Protein AF-A0A532TBL0-F1 (afdb_monomer_lite)

Sequence (190 aa):
MNRIFVFGAGASLHAGAPLGNNFLNKYVEILKSKRKKDILYTEDILSRILEIQPNPRYYVGDSLLEIQNSNLPNIEDIFTLFDIAYEKEESLLYESEGDRTIIRREDFIFLIRETICKSIEKSLNDDGTTEPYLSFVKKLNKNDTIISFNYDTLIDNAVKAIFQDLNYGFDFIPMKDFIESTGYSWKDVV

Foldseek 3Di:
DAAEAEAEPCNCVVLQADDQQCLVLLLLVLLVVDDPVVNVVSLLLSQLLQVLDDPRPGHPPDDSVVVNVDRDDGNVSSVVLVVVCVVVVHFSFDPDPDDRRGDDPVSVVCSNCSSRCVRNVVQQDPLRAHPVLLVVLVPDDPNYHYHYPDPPVRNVSSVCVPVVDDDPVDDDDPVVNVCVVPVDDPVNVD

Secondary structure (DSSP, 8-state):
---EEEE-TTGGGGGTPPPGGGHHHHHHHHHHHS-HHHHHHHHHHHHHHHHTSSS-S--TT--HHHHHTS-PPPHHHHHHHHHHHHHTT--SS---SSS--PPPHHHHHHHHHHHHHHHHGGG--TTSS-HHHHHHHTT--TT-EEEESS--HHHHHHHHHHHS----SSPPPPHHHHHHHH---GGGT-

pLDDT: mean 81.33, std 12.47, range [39.44, 96.19]

Structure (mmCIF, N/CA/C/O backbone):
data_AF-A0A532TBL0-F1
#
_entry.id   AF-A0A532TBL0-F1
#
loop_
_atom_site.group_PDB
_atom_site.id
_atom_site.type_symbol
_atom_site.label_atom_id
_atom_site.label_alt_id
_atom_site.label_comp_id
_atom_site.label_asym_id
_atom_site.label_entity_id
_atom_site.label_seq_id
_atom_site.pdbx_PDB_ins_code
_atom_site.Cartn_x
_atom_site.Cartn_y
_atom_site.Cartn_z
_atom_site.occupancy
_atom_site.B_iso_or_equiv
_atom_site.auth_seq_id
_atom_site.auth_comp_id
_atom_site.auth_asym_id
_atom_site.auth_atom_id
_atom_site.pdbx_PDB_model_num
ATOM 1 N N . MET A 1 1 ? -22.302 -8.858 24.281 1.00 67.62 1 MET A N 1
ATOM 2 C CA . MET A 1 1 ? -22.236 -9.742 23.101 1.00 67.62 1 MET A CA 1
ATOM 3 C C . MET A 1 1 ? -20.894 -9.493 22.443 1.00 67.62 1 MET A C 1
ATOM 5 O O . MET A 1 1 ? -20.581 -8.329 22.229 1.00 67.62 1 MET A O 1
ATOM 9 N N . ASN A 1 2 ? -20.097 -10.537 22.224 1.00 85.88 2 ASN A N 1
ATOM 10 C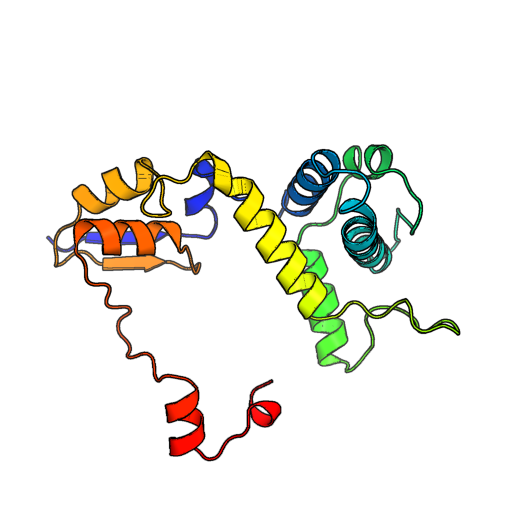 CA . ASN A 1 2 ? -18.776 -10.411 21.607 1.00 85.88 2 ASN A CA 1
ATOM 11 C C . ASN A 1 2 ? -18.974 -10.369 20.093 1.00 85.88 2 ASN A C 1
ATOM 13 O O . ASN A 1 2 ? -19.581 -11.288 19.539 1.00 85.88 2 ASN A O 1
ATOM 17 N N . ARG A 1 3 ? -18.550 -9.284 19.444 1.00 96.19 3 ARG A N 1
ATOM 18 C CA . ARG A 1 3 ? -18.648 -9.138 17.989 1.00 96.19 3 ARG A CA 1
ATOM 19 C C . ARG A 1 3 ? -17.313 -9.507 17.362 1.00 96.19 3 ARG A C 1
ATOM 21 O O . ARG A 1 3 ? -16.262 -9.238 17.937 1.00 96.19 3 ARG A O 1
ATOM 28 N N . ILE A 1 4 ? -17.373 -10.094 16.174 1.00 94.50 4 ILE A N 1
ATOM 29 C CA . ILE A 1 4 ? -16.195 -10.387 15.362 1.00 94.50 4 ILE A CA 1
ATOM 30 C C . ILE A 1 4 ? -16.288 -9.519 14.113 1.00 94.50 4 ILE A C 1
ATOM 32 O O . ILE A 1 4 ? -17.288 -9.567 13.395 1.00 94.50 4 ILE A O 1
ATOM 36 N N . PHE A 1 5 ? -15.256 -8.717 13.879 1.00 94.12 5 PHE A N 1
ATOM 37 C CA . PHE A 1 5 ? -15.105 -7.885 12.694 1.00 94.12 5 PHE A CA 1
ATOM 38 C C . PHE A 1 5 ? -13.999 -8.464 11.826 1.00 94.12 5 PHE A C 1
ATOM 40 O O . PHE A 1 5 ? -12.922 -8.782 12.325 1.00 94.12 5 PHE A O 1
ATOM 47 N N . VAL A 1 6 ? -14.270 -8.600 10.533 1.00 92.75 6 VAL A N 1
ATOM 48 C CA . VAL A 1 6 ? -13.346 -9.209 9.579 1.00 92.75 6 VAL A CA 1
ATOM 49 C C . VAL A 1 6 ? -13.016 -8.192 8.496 1.00 92.75 6 VAL A C 1
ATOM 51 O O . VAL A 1 6 ? -13.918 -7.714 7.809 1.00 92.75 6 VAL A O 1
ATOM 54 N N . PHE A 1 7 ? -11.733 -7.868 8.348 1.00 90.38 7 PHE A N 1
ATOM 55 C CA . PHE A 1 7 ? -11.222 -6.919 7.363 1.00 90.38 7 PHE A CA 1
ATOM 56 C C . PHE A 1 7 ? -10.387 -7.644 6.310 1.00 90.38 7 PHE A C 1
ATOM 58 O O . PHE A 1 7 ? -9.454 -8.380 6.629 1.00 90.38 7 PHE A O 1
ATOM 65 N N . GLY A 1 8 ? -10.741 -7.432 5.044 1.00 87.69 8 GLY A N 1
ATOM 66 C CA . GLY A 1 8 ? -9.962 -7.886 3.894 1.00 87.69 8 GLY A CA 1
ATOM 67 C C . GLY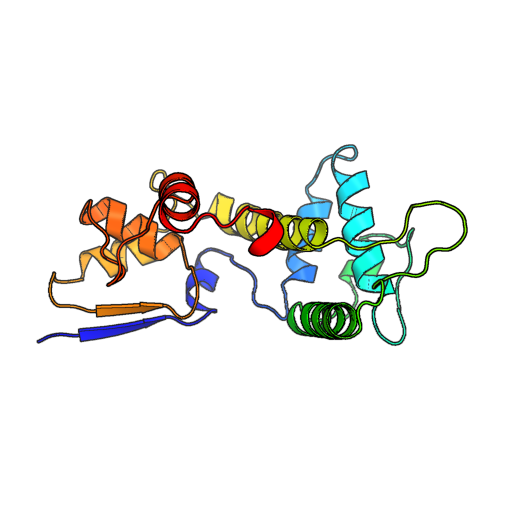 A 1 8 ? -9.105 -6.769 3.301 1.00 87.69 8 GLY A C 1
ATOM 68 O O . GLY A 1 8 ? -9.150 -5.625 3.747 1.00 87.69 8 GLY A O 1
ATOM 69 N N . ALA A 1 9 ? -8.390 -7.087 2.223 1.00 77.75 9 ALA A N 1
ATOM 70 C CA . ALA A 1 9 ? -7.438 -6.185 1.574 1.00 77.75 9 ALA A CA 1
ATOM 71 C C . ALA A 1 9 ? -8.000 -4.854 1.052 1.00 77.75 9 ALA A C 1
ATOM 73 O O . ALA A 1 9 ? -7.251 -3.905 0.847 1.00 77.75 9 ALA A O 1
ATOM 74 N N . GLY A 1 10 ? -9.316 -4.766 0.855 1.00 85.31 10 GLY A N 1
ATOM 75 C CA . GLY A 1 10 ? -9.991 -3.538 0.431 1.00 85.31 10 GLY A CA 1
ATOM 76 C C . GLY A 1 10 ? -10.368 -2.589 1.571 1.00 85.31 10 GLY A C 1
ATOM 77 O O . GLY A 1 10 ? -10.924 -1.528 1.298 1.00 85.31 10 GLY A O 1
ATOM 78 N N . ALA A 1 11 ? -10.109 -2.950 2.831 1.00 88.75 11 ALA A N 1
ATOM 79 C CA . ALA A 1 11 ? -10.524 -2.158 3.987 1.00 88.75 11 ALA A CA 1
ATOM 80 C C . ALA A 1 11 ? -9.965 -0.730 3.960 1.00 88.75 11 ALA A C 1
ATOM 82 O O . ALA A 1 11 ? -10.687 0.203 4.283 1.00 88.75 11 ALA A O 1
ATOM 83 N N . SER A 1 12 ? -8.727 -0.549 3.496 1.00 90.19 12 SER A N 1
ATOM 84 C CA . SER A 1 12 ? -8.052 0.752 3.433 1.00 90.19 12 SER A CA 1
ATOM 85 C C . SER A 1 12 ? -8.374 1.566 2.170 1.00 90.19 12 SER A C 1
ATOM 87 O O . SER A 1 12 ? -7.781 2.626 1.958 1.00 90.19 12 SER A O 1
ATOM 89 N N . LEU A 1 13 ? -9.292 1.112 1.306 1.00 91.69 13 LEU A N 1
ATOM 90 C CA . LEU A 1 13 ? -9.610 1.799 0.046 1.00 91.69 13 LEU A CA 1
ATOM 91 C C . LEU A 1 13 ? -10.126 3.228 0.280 1.00 91.69 13 LEU A C 1
ATOM 93 O O . LEU A 1 13 ? -9.786 4.138 -0.475 1.00 91.69 13 LEU A O 1
ATOM 97 N N . HIS A 1 14 ? -10.894 3.462 1.351 1.00 91.31 14 HIS A N 1
ATOM 98 C CA . HIS A 1 14 ? -11.367 4.810 1.710 1.00 91.31 14 HIS A CA 1
ATOM 99 C C . HIS A 1 14 ? -10.227 5.761 2.085 1.00 91.31 14 HIS A C 1
ATOM 101 O O . HIS A 1 14 ? -10.395 6.974 1.994 1.00 91.31 14 HIS A O 1
ATOM 107 N N . ALA A 1 15 ? -9.082 5.221 2.510 1.00 91.56 15 ALA A N 1
ATOM 108 C CA . ALA A 1 15 ? -7.874 5.978 2.812 1.00 91.56 15 ALA A CA 1
ATOM 109 C C . ALA A 1 15 ? -7.042 6.274 1.554 1.00 91.56 15 ALA A C 1
ATOM 111 O O . ALA A 1 15 ? -5.994 6.897 1.656 1.00 91.56 15 ALA A O 1
ATOM 112 N N . GLY A 1 16 ? -7.484 5.818 0.377 1.00 91.88 16 GLY A N 1
ATOM 113 C CA . GLY A 1 16 ? -6.777 5.996 -0.888 1.00 91.88 16 GLY A CA 1
ATOM 114 C C . GLY A 1 16 ? -5.802 4.872 -1.232 1.00 91.88 16 GLY A C 1
ATOM 115 O O . GLY A 1 16 ? -5.140 4.970 -2.264 1.00 91.88 16 GLY A O 1
ATOM 116 N N . ALA A 1 17 ? -5.709 3.807 -0.425 1.00 91.56 17 ALA A N 1
ATOM 117 C CA . ALA A 1 17 ? -4.858 2.664 -0.744 1.00 91.56 17 ALA A CA 1
ATOM 118 C C . ALA A 1 17 ? -5.296 2.012 -2.072 1.00 91.56 17 ALA A C 1
ATOM 120 O O . ALA A 1 17 ? -6.497 1.811 -2.286 1.00 91.56 17 ALA A O 1
ATOM 121 N N . PRO A 1 18 ? -4.360 1.688 -2.980 1.00 91.81 18 PRO A N 1
ATOM 122 C CA . PRO A 1 18 ? -4.713 1.078 -4.253 1.00 91.81 18 PRO A CA 1
ATOM 123 C C . PRO A 1 18 ? -5.138 -0.384 -4.087 1.00 91.81 18 PRO A C 1
ATOM 125 O O . PRO A 1 18 ? -4.594 -1.122 -3.268 1.00 91.81 18 PRO A O 1
ATOM 128 N N . LEU A 1 19 ? -6.068 -0.817 -4.935 1.00 90.75 19 LEU A N 1
ATOM 129 C CA . LEU A 1 19 ? -6.368 -2.235 -5.139 1.00 90.75 19 LEU A CA 1
ATOM 130 C C . LEU A 1 19 ? -5.285 -2.883 -6.015 1.00 90.75 19 LEU A C 1
ATOM 132 O O . LEU A 1 19 ? -4.647 -2.188 -6.809 1.00 90.75 19 LEU A O 1
ATOM 136 N N . GLY A 1 20 ? -5.110 -4.206 -5.921 1.00 90.06 20 GLY A N 1
ATOM 137 C CA . GLY A 1 20 ? -4.089 -4.945 -6.681 1.00 90.06 20 GLY A CA 1
ATOM 138 C C . GLY A 1 20 ? -4.157 -4.720 -8.197 1.00 90.06 20 GLY A C 1
ATOM 139 O O . GLY A 1 20 ? -3.130 -4.517 -8.844 1.00 90.06 20 GLY A O 1
ATOM 140 N N . ASN A 1 21 ? -5.373 -4.618 -8.740 1.00 90.00 21 ASN A N 1
ATOM 141 C CA . ASN A 1 21 ? -5.640 -4.343 -10.156 1.00 90.00 21 ASN A CA 1
ATOM 142 C C . ASN A 1 21 ? -5.441 -2.879 -10.592 1.00 90.00 21 ASN A C 1
ATOM 144 O O . ASN A 1 21 ? -5.523 -2.569 -11.775 1.00 90.00 21 ASN A O 1
ATOM 148 N N . ASN A 1 22 ? -5.217 -1.959 -9.653 1.00 90.62 22 ASN A N 1
ATOM 149 C CA . ASN A 1 22 ? -4.980 -0.542 -9.935 1.00 90.62 22 ASN A CA 1
ATOM 150 C C . ASN A 1 22 ? -3.655 -0.045 -9.333 1.00 90.62 22 ASN A C 1
ATOM 152 O O . ASN A 1 22 ? -3.387 1.157 -9.292 1.00 90.62 22 ASN A O 1
ATOM 156 N N . PHE A 1 23 ? -2.825 -0.963 -8.838 1.00 92.69 23 PHE A N 1
ATOM 157 C CA . PHE A 1 23 ? -1.632 -0.633 -8.072 1.00 92.69 23 PHE A CA 1
ATOM 158 C C . PHE A 1 23 ? -0.595 0.110 -8.916 1.00 92.69 23 PHE A C 1
ATOM 160 O O . PHE A 1 23 ? -0.131 1.182 -8.530 1.00 92.69 23 PHE A O 1
ATOM 167 N N . LEU A 1 24 ? -0.277 -0.411 -10.103 1.00 91.56 24 LEU A N 1
ATOM 168 C CA . LEU A 1 24 ? 0.713 0.203 -10.990 1.00 91.56 24 LEU A CA 1
ATOM 169 C C . LEU A 1 24 ? 0.234 1.531 -11.571 1.00 91.56 24 LEU A C 1
ATOM 171 O O . LEU A 1 24 ? 1.017 2.473 -11.642 1.00 91.56 24 LEU A O 1
ATOM 175 N N . ASN A 1 25 ? -1.053 1.650 -11.907 1.00 90.62 25 ASN A N 1
ATOM 176 C CA . ASN A 1 25 ? -1.634 2.932 -12.313 1.00 90.62 25 ASN A CA 1
ATOM 177 C C . ASN A 1 25 ? -1.424 3.981 -11.220 1.00 90.62 25 ASN A C 1
ATOM 179 O O . ASN A 1 25 ? -1.007 5.107 -11.495 1.00 90.62 25 ASN A O 1
ATOM 183 N N . LYS A 1 26 ? -1.651 3.592 -9.959 1.00 91.62 26 LYS A N 1
ATOM 184 C CA . LYS A 1 26 ? -1.433 4.483 -8.826 1.00 91.62 26 LYS A CA 1
ATOM 185 C C . LYS A 1 26 ? 0.035 4.868 -8.669 1.00 91.62 26 LYS A C 1
ATOM 187 O O . LYS A 1 26 ? 0.334 6.033 -8.404 1.00 91.62 26 LYS A O 1
ATOM 192 N N . TYR A 1 27 ? 0.947 3.923 -8.880 1.00 91.62 27 TYR A N 1
ATOM 193 C CA . TYR A 1 27 ? 2.379 4.201 -8.890 1.00 91.62 27 TYR A CA 1
ATOM 194 C C . TYR A 1 27 ? 2.749 5.209 -9.986 1.00 91.62 27 TYR A C 1
ATOM 196 O O . TYR A 1 27 ? 3.395 6.212 -9.690 1.00 91.62 27 TYR A O 1
ATOM 204 N N . VAL A 1 28 ? 2.255 5.030 -11.217 1.00 89.69 28 VAL A N 1
ATOM 205 C CA . VAL A 1 28 ? 2.458 5.967 -12.340 1.00 89.69 28 VAL A CA 1
ATOM 206 C C . VAL A 1 28 ? 1.959 7.376 -12.004 1.00 89.69 28 VAL A C 1
ATOM 208 O O . VAL A 1 28 ? 2.667 8.354 -12.253 1.00 89.69 28 VAL A O 1
ATOM 211 N N . GLU A 1 29 ? 0.778 7.513 -11.390 1.00 89.12 29 GLU A N 1
ATOM 212 C CA . GLU A 1 29 ? 0.273 8.814 -10.921 1.00 89.12 29 GLU A CA 1
ATOM 213 C C . GLU A 1 29 ? 1.243 9.491 -9.943 1.00 89.12 29 GLU A C 1
ATOM 215 O O . GLU A 1 29 ? 1.504 10.694 -10.049 1.00 89.12 29 GLU A O 1
ATOM 220 N N . ILE A 1 30 ? 1.797 8.718 -9.004 1.00 89.00 30 ILE A N 1
ATOM 221 C CA . ILE A 1 30 ? 2.773 9.208 -8.028 1.00 89.00 30 ILE A CA 1
ATOM 222 C C . ILE A 1 30 ? 4.044 9.678 -8.743 1.00 89.00 30 ILE A C 1
ATOM 224 O O . ILE A 1 30 ? 4.523 10.773 -8.437 1.00 89.00 30 ILE A O 1
ATOM 228 N N . LEU A 1 31 ? 4.560 8.925 -9.722 1.00 86.31 31 LEU A N 1
ATOM 229 C CA . LEU A 1 31 ? 5.760 9.308 -10.482 1.00 86.31 31 LEU A CA 1
ATOM 230 C C . LEU A 1 31 ? 5.592 10.648 -11.198 1.00 86.31 31 LEU A C 1
ATOM 232 O O . LEU A 1 31 ? 6.474 11.502 -11.114 1.00 86.31 31 LEU A O 1
ATOM 236 N N . LYS A 1 32 ? 4.426 10.896 -11.805 1.00 82.44 32 LYS A N 1
ATOM 237 C CA . LYS A 1 32 ? 4.127 12.173 -12.481 1.00 82.44 32 LYS A CA 1
ATOM 238 C C . LYS A 1 32 ? 4.152 13.379 -11.541 1.00 82.44 32 LYS A C 1
ATOM 240 O O . LYS A 1 32 ? 4.368 14.501 -11.992 1.00 82.44 32 LYS A O 1
ATOM 245 N N . SER A 1 33 ? 3.910 13.162 -10.248 1.00 81.06 33 SER A N 1
ATOM 246 C CA . SER A 1 33 ? 3.940 14.216 -9.230 1.00 81.06 33 SER A CA 1
ATOM 247 C C . SER A 1 33 ? 5.343 14.497 -8.671 1.00 81.06 33 SER A C 1
ATOM 249 O O . SER A 1 33 ? 5.534 15.505 -7.986 1.00 81.06 33 SER A O 1
ATOM 251 N N . LYS A 1 34 ? 6.334 13.636 -8.957 1.00 79.19 34 LYS A N 1
ATOM 252 C CA . LYS A 1 34 ? 7.714 13.795 -8.477 1.00 79.19 34 LYS A CA 1
ATOM 253 C C . LYS A 1 34 ? 8.474 14.858 -9.282 1.00 79.19 34 LYS A C 1
ATOM 255 O O . LYS A 1 34 ? 8.163 15.171 -10.429 1.00 79.19 34 LYS A O 1
ATOM 260 N N . ARG A 1 35 ? 9.509 15.446 -8.668 1.00 69.38 35 ARG A N 1
ATOM 261 C CA . ARG A 1 35 ? 10.432 16.359 -9.366 1.00 69.38 35 ARG A CA 1
ATOM 262 C C . ARG A 1 35 ? 11.355 15.537 -10.267 1.00 69.38 35 ARG A C 1
ATOM 264 O O . ARG A 1 35 ? 11.786 14.468 -9.859 1.00 69.38 35 ARG A O 1
ATOM 271 N N . LYS A 1 36 ? 11.770 16.082 -11.419 1.00 65.62 36 LYS A N 1
ATOM 272 C CA . LYS A 1 36 ? 12.618 15.4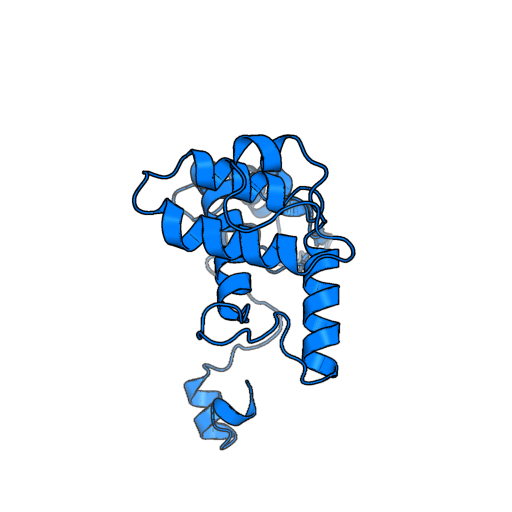00 -12.429 1.00 65.62 36 LYS A CA 1
ATOM 273 C C . LYS A 1 36 ? 13.817 14.590 -11.900 1.00 65.62 36 LYS A C 1
ATOM 275 O O . LYS A 1 36 ? 14.199 13.623 -12.541 1.00 65.62 36 LYS A O 1
ATOM 280 N N . LYS A 1 37 ? 14.433 14.972 -10.775 1.00 58.47 37 LYS A N 1
ATOM 281 C CA . LYS A 1 37 ? 15.589 14.253 -10.203 1.00 58.47 37 LYS A CA 1
ATOM 282 C C . LYS A 1 37 ? 15.217 12.969 -9.450 1.00 58.47 37 LYS A C 1
ATOM 284 O O . LYS A 1 37 ? 16.015 12.043 -9.451 1.00 58.47 37 LYS A O 1
ATOM 289 N N . ASP A 1 38 ? 14.021 12.897 -8.870 1.00 61.97 38 ASP A N 1
ATOM 290 C CA . ASP A 1 38 ? 13.544 11.728 -8.108 1.00 61.97 38 ASP A CA 1
ATOM 291 C C . ASP A 1 38 ? 12.897 10.664 -9.018 1.00 61.97 38 ASP A C 1
ATOM 293 O O . ASP A 1 38 ? 12.568 9.562 -8.576 1.00 61.97 38 ASP A O 1
ATOM 297 N N . ILE A 1 39 ? 12.707 11.016 -10.293 1.00 64.75 39 ILE A N 1
ATOM 298 C CA . ILE A 1 39 ? 12.042 10.219 -11.325 1.00 64.75 39 ILE A CA 1
ATOM 299 C C . ILE A 1 39 ? 12.969 9.126 -11.886 1.00 64.75 39 ILE A C 1
ATOM 301 O O . ILE A 1 39 ? 12.527 8.004 -12.087 1.00 64.75 39 ILE A O 1
ATOM 305 N N . LEU A 1 40 ? 14.268 9.404 -12.056 1.00 61.22 40 LEU A N 1
ATOM 306 C CA . LEU A 1 40 ? 15.202 8.508 -12.763 1.00 61.22 40 LEU A CA 1
ATOM 307 C C . LEU A 1 40 ? 15.297 7.092 -12.167 1.00 61.22 40 LEU A C 1
ATOM 309 O O . LEU A 1 40 ? 15.282 6.121 -12.909 1.00 61.22 40 LEU A O 1
ATOM 313 N N . TYR A 1 41 ? 15.372 6.961 -10.839 1.00 64.25 41 TYR A N 1
ATOM 314 C CA . TYR A 1 41 ? 15.434 5.644 -10.183 1.00 64.25 41 TYR A CA 1
ATOM 315 C C . TYR A 1 41 ? 14.075 4.923 -10.173 1.00 64.25 41 TYR A C 1
ATOM 317 O O . TYR A 1 41 ? 14.005 3.700 -10.177 1.00 64.25 41 TYR A O 1
ATOM 325 N N . THR A 1 42 ? 12.978 5.679 -10.158 1.00 66.31 42 THR A N 1
ATOM 326 C CA . THR A 1 42 ? 11.625 5.126 -10.021 1.00 66.31 42 THR A CA 1
ATOM 327 C C . THR A 1 42 ? 11.004 4.726 -11.364 1.00 66.31 42 THR A C 1
ATOM 329 O O . THR A 1 42 ? 10.290 3.727 -11.428 1.00 66.31 42 THR A O 1
ATOM 332 N N . GLU A 1 43 ? 11.313 5.446 -12.447 1.00 71.50 43 GLU A N 1
ATOM 333 C CA . GLU A 1 43 ? 10.969 5.049 -13.823 1.00 71.50 43 GLU A CA 1
ATOM 334 C C . GLU A 1 43 ? 11.686 3.766 -14.248 1.00 71.50 43 GLU A C 1
ATOM 336 O O . GLU A 1 43 ? 11.103 2.936 -14.944 1.00 71.50 43 GLU A O 1
ATOM 341 N N . ASP A 1 44 ? 12.924 3.579 -13.794 1.00 75.75 44 ASP A N 1
ATOM 342 C CA . ASP A 1 44 ? 13.720 2.392 -14.087 1.00 75.75 44 ASP A CA 1
ATOM 343 C C . ASP A 1 44 ? 13.094 1.115 -13.493 1.00 75.75 44 ASP A C 1
ATOM 345 O O . ASP A 1 44 ? 12.944 0.118 -14.196 1.00 75.75 44 ASP A O 1
ATOM 349 N N . ILE A 1 45 ? 12.623 1.164 -12.239 1.00 79.62 45 ILE A N 1
ATOM 350 C CA . ILE A 1 45 ? 11.914 0.038 -11.600 1.00 79.62 45 ILE A CA 1
ATOM 351 C C . ILE A 1 45 ? 10.633 -0.311 -12.363 1.00 79.62 45 ILE A C 1
ATOM 353 O O . ILE A 1 45 ? 10.381 -1.481 -12.649 1.00 79.62 45 ILE A O 1
ATOM 357 N N . LEU A 1 46 ? 9.819 0.695 -12.701 1.00 84.12 46 LEU A N 1
ATOM 358 C CA . LEU A 1 46 ? 8.578 0.475 -13.444 1.00 84.12 46 LEU A CA 1
ATOM 359 C C . LEU A 1 46 ? 8.857 -0.148 -14.815 1.00 84.12 46 LEU A C 1
ATOM 361 O O . LEU A 1 46 ? 8.204 -1.119 -15.180 1.00 84.12 46 LEU A O 1
ATOM 365 N N . SER A 1 47 ? 9.834 0.385 -15.548 1.00 80.00 47 SER A N 1
ATOM 366 C CA . SER A 1 47 ? 10.191 -0.113 -16.879 1.00 80.00 47 SER A CA 1
ATOM 367 C C . SER A 1 47 ? 10.632 -1.573 -16.819 1.00 80.00 47 SER A C 1
ATOM 369 O O . SER A 1 47 ? 10.107 -2.394 -17.567 1.00 80.00 47 SER A O 1
ATOM 371 N N . ARG A 1 48 ? 11.500 -1.922 -15.860 1.00 79.19 48 ARG A N 1
ATOM 372 C CA . ARG A 1 48 ? 11.942 -3.305 -15.638 1.00 79.19 48 ARG A CA 1
ATOM 373 C C . ARG A 1 48 ? 10.765 -4.243 -15.335 1.00 79.19 48 ARG A C 1
ATOM 375 O O . ARG A 1 48 ? 10.669 -5.318 -15.916 1.00 79.19 48 ARG A O 1
ATOM 382 N N . ILE A 1 49 ? 9.829 -3.831 -14.478 1.00 82.31 49 ILE A N 1
ATOM 383 C CA . ILE A 1 49 ? 8.632 -4.626 -14.135 1.00 82.31 49 ILE A CA 1
ATOM 384 C C . ILE A 1 49 ? 7.703 -4.848 -15.339 1.00 82.31 49 ILE A C 1
ATOM 386 O O . ILE A 1 49 ? 7.060 -5.895 -15.446 1.00 82.31 49 ILE A O 1
ATOM 390 N N . LEU A 1 50 ? 7.599 -3.868 -16.235 1.00 84.25 50 LEU A N 1
ATOM 391 C CA . LEU A 1 50 ? 6.798 -4.002 -17.450 1.00 84.25 50 LEU A CA 1
ATOM 392 C C . LEU A 1 50 ? 7.499 -4.862 -18.510 1.00 84.25 50 LEU A C 1
ATOM 394 O O . LEU A 1 50 ? 6.821 -5.559 -19.263 1.00 84.25 50 LEU A O 1
ATOM 398 N N . GLU A 1 51 ? 8.831 -4.859 -18.530 1.00 80.62 51 GLU A N 1
ATOM 399 C CA . GLU A 1 51 ? 9.649 -5.639 -19.461 1.00 80.62 51 GLU A CA 1
ATOM 400 C C . GLU A 1 51 ? 9.605 -7.151 -19.178 1.00 80.62 51 GLU A C 1
ATOM 402 O O . GLU A 1 51 ? 9.629 -7.947 -20.114 1.00 80.62 51 GLU A O 1
ATOM 407 N N . ILE A 1 52 ? 9.461 -7.566 -17.911 1.00 79.25 52 ILE A N 1
ATOM 408 C CA . ILE A 1 52 ? 9.363 -8.996 -17.546 1.00 79.25 52 ILE A CA 1
ATOM 409 C C . ILE A 1 52 ? 8.033 -9.655 -17.930 1.00 79.25 52 ILE A C 1
ATOM 411 O O . ILE A 1 52 ? 7.886 -10.872 -17.808 1.00 79.25 52 ILE A O 1
ATOM 415 N N . GLN A 1 53 ? 7.033 -8.877 -18.347 1.00 81.06 53 GLN A N 1
ATOM 416 C CA . GLN A 1 53 ? 5.711 -9.415 -18.651 1.00 81.06 53 GLN A CA 1
ATOM 417 C C . GLN A 1 53 ? 5.746 -10.295 -19.909 1.00 81.06 53 GLN A C 1
ATOM 419 O O . GLN A 1 53 ? 6.434 -9.964 -20.876 1.00 81.06 53 GLN A O 1
ATOM 424 N N . PRO A 1 54 ? 4.960 -11.386 -19.973 1.00 73.44 54 PRO A N 1
ATOM 425 C CA . PRO A 1 54 ? 4.841 -12.176 -21.191 1.00 73.44 54 PRO A CA 1
ATOM 426 C C . PRO A 1 54 ? 4.254 -11.315 -22.322 1.00 73.44 54 PRO A C 1
ATOM 428 O O . PRO A 1 54 ? 3.091 -10.918 -22.277 1.00 73.44 54 PRO A O 1
ATOM 431 N N . ASN A 1 55 ? 5.057 -11.071 -23.364 1.00 76.19 55 ASN A N 1
ATOM 432 C CA . ASN A 1 55 ? 4.814 -10.083 -24.427 1.00 76.19 55 ASN A CA 1
ATOM 433 C C . ASN A 1 55 ? 4.844 -8.636 -23.902 1.00 76.19 55 ASN A C 1
ATOM 435 O O . ASN A 1 55 ? 3.792 -7.982 -23.852 1.00 76.19 55 ASN A O 1
ATOM 439 N N . PRO A 1 56 ? 6.031 -8.124 -23.524 1.00 73.69 56 PRO A N 1
ATOM 440 C CA . PRO A 1 56 ? 6.143 -6.772 -23.008 1.00 73.69 56 PRO A CA 1
ATOM 441 C C . PRO A 1 56 ? 5.671 -5.790 -24.078 1.00 73.69 56 PRO A C 1
ATOM 443 O O . PRO A 1 56 ? 6.095 -5.827 -25.233 1.00 73.69 56 PRO A O 1
ATOM 446 N N . ARG A 1 57 ? 4.729 -4.930 -23.694 1.00 73.94 57 ARG A N 1
ATOM 447 C CA . ARG A 1 57 ? 4.234 -3.841 -24.548 1.00 73.94 57 ARG A CA 1
ATOM 448 C C . ARG A 1 57 ? 5.032 -2.554 -24.363 1.00 73.94 57 ARG A C 1
ATOM 450 O O . ARG A 1 57 ? 4.757 -1.596 -25.077 1.00 73.94 57 ARG A O 1
ATOM 457 N N . TYR A 1 58 ? 5.957 -2.554 -23.403 1.00 73.38 58 TYR A N 1
ATOM 458 C CA . TYR A 1 58 ? 6.702 -1.387 -22.960 1.00 73.38 58 TYR A CA 1
ATOM 459 C C . TYR A 1 58 ? 8.159 -1.740 -22.707 1.00 73.38 58 TYR A C 1
ATOM 461 O O . 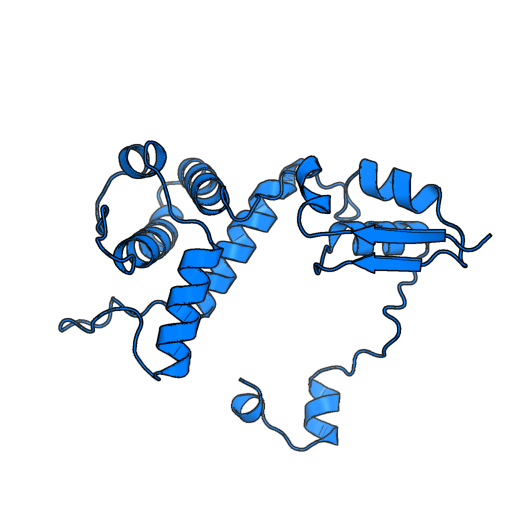TYR A 1 58 ? 8.459 -2.844 -22.248 1.00 73.38 58 TYR A O 1
ATOM 469 N N . TYR A 1 59 ? 9.034 -0.779 -22.971 1.00 70.06 59 TYR A N 1
ATOM 470 C CA . TYR A 1 59 ? 10.473 -0.891 -22.786 1.00 70.06 59 TYR A CA 1
ATOM 471 C C . TYR A 1 59 ? 11.034 0.340 -22.075 1.00 70.06 59 TYR A C 1
ATOM 473 O O . TYR A 1 59 ? 10.410 1.403 -22.007 1.00 70.06 59 TYR A O 1
ATOM 481 N N . VAL A 1 60 ? 12.256 0.199 -21.558 1.00 66.69 60 VAL A N 1
ATOM 482 C CA . VAL A 1 60 ? 13.021 1.314 -20.992 1.00 66.69 60 VAL A CA 1
ATOM 483 C C . VAL A 1 60 ? 13.102 2.457 -22.012 1.00 66.69 60 VAL A C 1
ATOM 485 O O . VAL A 1 60 ? 13.684 2.306 -23.086 1.00 66.69 60 VAL A O 1
ATOM 488 N N . GLY A 1 61 ? 12.542 3.616 -21.656 1.00 66.69 61 GLY A N 1
ATOM 489 C CA . GLY A 1 61 ? 12.526 4.820 -22.494 1.00 66.69 61 GLY A CA 1
ATOM 490 C C . GLY A 1 61 ? 11.145 5.241 -23.002 1.00 66.69 61 GLY A C 1
ATOM 491 O O . GLY A 1 61 ? 11.020 6.371 -23.479 1.00 66.69 61 GLY A O 1
ATOM 492 N N . ASP A 1 62 ? 10.119 4.397 -22.856 1.00 73.56 62 ASP A N 1
ATOM 493 C CA . ASP A 1 62 ? 8.735 4.789 -23.136 1.00 73.56 62 ASP A CA 1
ATOM 494 C C . ASP A 1 62 ? 8.268 5.899 -22.185 1.00 73.56 62 ASP A C 1
ATOM 496 O O . ASP A 1 62 ? 8.665 5.974 -21.017 1.00 73.56 62 ASP A O 1
ATOM 500 N N . SER A 1 63 ? 7.407 6.794 -22.672 1.00 78.75 63 SER A N 1
ATOM 501 C CA . SER A 1 63 ? 6.946 7.912 -21.852 1.00 78.75 63 SER A CA 1
ATOM 502 C C . SER A 1 63 ? 5.922 7.458 -20.804 1.00 78.75 63 SER A C 1
ATOM 504 O O . SER A 1 63 ? 5.024 6.662 -21.082 1.00 78.75 63 SER A O 1
ATOM 506 N N . LEU A 1 64 ? 5.951 8.060 -19.607 1.00 77.31 64 LEU A N 1
ATOM 507 C CA . LEU A 1 64 ? 4.922 7.828 -18.575 1.00 77.31 64 LEU A CA 1
ATOM 508 C C . LEU A 1 64 ? 3.485 8.074 -19.080 1.00 77.31 64 LEU A C 1
ATOM 510 O O . LEU A 1 64 ? 2.531 7.535 -18.520 1.00 77.31 64 LEU A O 1
ATOM 514 N N . LEU A 1 65 ? 3.314 8.905 -20.115 1.00 75.38 65 LEU A N 1
ATOM 515 C CA . LEU A 1 65 ? 2.013 9.174 -20.724 1.00 75.38 65 LEU A CA 1
ATOM 516 C C . LEU A 1 65 ? 1.501 7.980 -21.547 1.00 75.38 65 LEU A C 1
ATOM 518 O O . LEU A 1 65 ? 0.308 7.686 -21.502 1.00 75.38 65 LEU A O 1
ATOM 522 N N . GLU A 1 66 ? 2.383 7.295 -22.275 1.00 77.75 66 GLU A N 1
ATOM 523 C CA . GLU A 1 66 ? 2.048 6.080 -23.032 1.00 77.75 66 GLU A CA 1
ATOM 524 C C . GLU A 1 66 ? 1.726 4.922 -22.089 1.00 77.75 66 GLU A C 1
ATOM 526 O O . GLU A 1 66 ? 0.719 4.239 -22.276 1.00 77.75 66 GLU A O 1
ATOM 531 N N . ILE A 1 67 ? 2.515 4.776 -21.021 1.00 80.50 67 ILE A N 1
ATOM 532 C CA . ILE A 1 67 ? 2.306 3.760 -19.984 1.00 80.50 67 ILE A CA 1
ATOM 533 C C . ILE A 1 67 ? 0.953 3.967 -19.280 1.00 80.50 67 ILE A C 1
ATOM 535 O O . ILE A 1 67 ? 0.219 3.007 -19.067 1.00 80.50 67 ILE A O 1
ATOM 539 N N . GLN A 1 68 ? 0.563 5.206 -18.959 1.00 76.00 68 GLN A N 1
ATOM 540 C CA . GLN A 1 68 ? -0.701 5.477 -18.259 1.00 76.00 68 GLN A CA 1
ATOM 541 C C . GLN A 1 68 ? -1.949 5.099 -19.070 1.00 76.00 68 GLN A C 1
ATOM 543 O O . GLN A 1 68 ? -2.949 4.670 -18.501 1.00 76.00 68 GLN A O 1
ATOM 548 N N . ASN A 1 69 ? -1.921 5.285 -20.389 1.00 73.50 69 ASN A N 1
ATOM 549 C CA . ASN A 1 69 ? -3.077 4.998 -21.245 1.00 73.50 69 ASN A CA 1
ATOM 550 C C . ASN A 1 69 ? -3.214 3.505 -21.576 1.00 73.50 69 ASN A C 1
ATOM 552 O O . ASN A 1 69 ? -4.022 3.124 -22.425 1.00 73.50 69 ASN A O 1
ATOM 556 N N . SER A 1 70 ? -2.410 2.663 -20.931 1.00 74.94 70 SER A N 1
ATOM 557 C CA . SER A 1 70 ? -2.355 1.239 -21.187 1.00 74.94 70 SER A CA 1
ATOM 558 C C . SER A 1 70 ? -3.107 0.408 -20.158 1.00 74.94 70 SER A C 1
ATOM 560 O O . SER A 1 70 ? -3.450 0.861 -19.069 1.00 74.94 70 SER A O 1
ATOM 562 N N . ASN A 1 71 ? -3.337 -0.853 -20.518 1.00 83.31 71 ASN A N 1
ATOM 563 C CA . ASN A 1 71 ? -3.777 -1.861 -19.569 1.00 83.31 71 ASN A CA 1
ATOM 564 C C . ASN A 1 71 ? -2.542 -2.451 -18.873 1.00 83.31 71 ASN A C 1
ATOM 566 O O . ASN A 1 71 ? -1.940 -3.394 -19.393 1.00 83.31 71 ASN A O 1
ATOM 570 N N . LEU A 1 72 ? -2.145 -1.847 -17.752 1.00 89.00 72 LEU A N 1
ATOM 571 C CA . LEU A 1 72 ? -1.038 -2.329 -16.926 1.00 89.00 72 LEU A CA 1
ATOM 572 C C . LEU A 1 72 ? -1.397 -3.662 -16.244 1.00 89.00 72 LEU A C 1
ATOM 574 O O . LEU A 1 72 ? -2.572 -3.878 -15.941 1.00 89.00 72 LEU A O 1
ATOM 578 N N . PRO A 1 73 ? -0.414 -4.550 -16.001 1.00 89.19 73 PRO A N 1
ATOM 579 C CA . PRO A 1 73 ? -0.659 -5.804 -15.294 1.00 89.19 73 PRO A CA 1
ATOM 580 C C . PRO A 1 73 ? -1.080 -5.548 -13.843 1.00 89.19 73 PRO A C 1
ATOM 582 O O . PRO A 1 73 ? -0.762 -4.507 -13.253 1.00 89.19 73 PRO A O 1
ATOM 585 N N . ASN A 1 74 ? -1.769 -6.519 -13.246 1.00 90.75 74 ASN A N 1
ATOM 586 C CA . ASN A 1 74 ? -2.055 -6.466 -11.820 1.00 90.75 74 ASN A CA 1
ATOM 587 C C . ASN A 1 74 ? -0.768 -6.749 -11.039 1.00 90.75 74 ASN A C 1
ATOM 589 O O . ASN A 1 74 ? 0.131 -7.447 -11.511 1.00 90.75 74 ASN A O 1
ATOM 593 N N . ILE A 1 75 ? -0.684 -6.255 -9.803 1.00 89.19 75 ILE A N 1
ATOM 594 C CA . ILE A 1 75 ? 0.485 -6.554 -8.963 1.00 89.19 75 ILE A CA 1
ATOM 595 C C . ILE A 1 75 ? 0.612 -8.054 -8.645 1.00 89.19 75 ILE A C 1
ATOM 597 O O . ILE A 1 75 ? 1.722 -8.551 -8.488 1.00 89.19 75 ILE A O 1
ATOM 601 N N . GLU A 1 76 ? -0.506 -8.786 -8.615 1.00 88.88 76 GLU A N 1
ATOM 602 C CA . GLU A 1 76 ? -0.518 -10.241 -8.417 1.00 88.88 76 GLU A CA 1
ATOM 603 C C . GLU A 1 76 ? 0.170 -10.988 -9.569 1.00 88.88 76 GLU A C 1
ATOM 605 O O . GLU A 1 76 ? 0.905 -11.943 -9.323 1.00 88.88 76 GLU A O 1
ATOM 610 N N . ASP A 1 77 ? -0.011 -10.529 -10.812 1.00 88.25 77 ASP A N 1
ATOM 611 C CA . ASP A 1 77 ? 0.644 -11.123 -11.984 1.00 88.25 77 ASP A CA 1
ATOM 612 C C . ASP A 1 77 ? 2.163 -10.946 -11.888 1.00 88.25 77 ASP A C 1
ATOM 614 O O . ASP A 1 77 ? 2.937 -11.861 -12.163 1.00 88.25 77 ASP A O 1
ATOM 618 N N . ILE A 1 78 ? 2.596 -9.770 -11.427 1.00 86.94 78 ILE A N 1
ATOM 619 C CA . ILE A 1 78 ? 4.010 -9.467 -11.226 1.00 86.94 78 ILE A CA 1
ATOM 620 C C . ILE A 1 78 ? 4.617 -10.338 -10.121 1.00 86.94 78 ILE A C 1
ATOM 622 O O . ILE A 1 78 ? 5.702 -10.886 -10.313 1.00 86.94 78 ILE A O 1
ATOM 626 N N . PHE A 1 79 ? 3.934 -10.491 -8.982 1.00 86.88 79 PHE A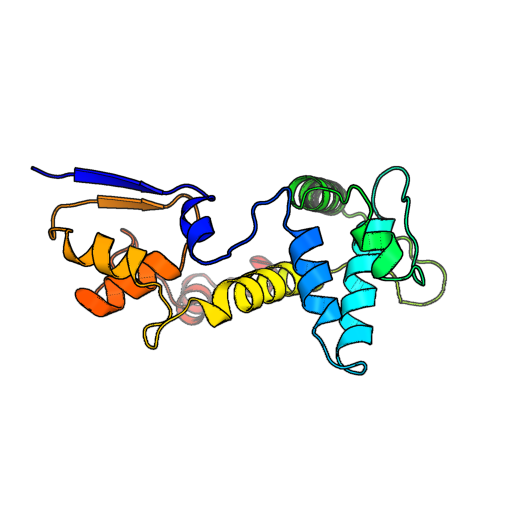 N 1
ATOM 627 C CA . PHE A 1 79 ? 4.405 -11.382 -7.917 1.00 86.88 79 PHE A CA 1
ATOM 628 C C . PHE A 1 79 ? 4.435 -12.837 -8.364 1.00 86.88 79 PHE A C 1
ATOM 630 O O . PHE A 1 79 ? 5.396 -13.527 -8.064 1.00 86.88 79 PHE A O 1
ATOM 637 N N . THR A 1 80 ? 3.464 -13.274 -9.164 1.00 88.69 80 THR A N 1
ATOM 638 C CA . THR A 1 80 ? 3.469 -14.626 -9.733 1.00 88.69 80 THR A CA 1
ATOM 639 C C . THR A 1 80 ? 4.723 -14.867 -10.577 1.00 88.69 80 THR A C 1
ATOM 641 O O . THR A 1 80 ? 5.353 -15.913 -10.460 1.00 88.69 80 THR A O 1
ATOM 644 N N . LEU A 1 81 ? 5.130 -13.898 -11.407 1.00 85.38 81 LEU A N 1
ATOM 645 C CA . LEU A 1 81 ? 6.375 -14.002 -12.175 1.00 85.38 81 LEU A CA 1
ATOM 646 C C . LEU A 1 81 ? 7.607 -14.035 -11.264 1.00 85.38 81 LEU A C 1
ATOM 648 O O . LEU A 1 81 ? 8.514 -14.831 -11.505 1.00 85.38 81 LEU A O 1
ATOM 652 N N . PHE A 1 82 ? 7.626 -13.201 -10.220 1.00 83.31 82 PHE A N 1
ATOM 653 C CA . PHE A 1 82 ? 8.695 -13.197 -9.221 1.00 83.31 82 PHE A CA 1
ATOM 654 C C . PHE A 1 82 ? 8.821 -14.541 -8.509 1.00 83.31 82 PHE A C 1
ATOM 656 O O . PHE A 1 82 ? 9.923 -15.077 -8.437 1.00 83.31 82 PHE A O 1
ATOM 663 N N . ASP A 1 83 ? 7.709 -15.104 -8.047 1.00 84.50 83 ASP A N 1
ATOM 664 C CA . ASP A 1 83 ? 7.675 -16.383 -7.346 1.00 84.50 83 ASP A CA 1
ATOM 665 C C . ASP A 1 83 ? 8.158 -17.515 -8.259 1.00 84.50 83 ASP A C 1
ATOM 667 O O . ASP A 1 83 ? 9.006 -18.302 -7.852 1.00 84.50 83 ASP A O 1
ATOM 671 N N . ILE A 1 84 ? 7.721 -17.547 -9.526 1.00 85.62 84 ILE A N 1
ATOM 672 C CA . ILE A 1 84 ? 8.202 -18.532 -10.509 1.00 85.62 84 ILE A CA 1
ATOM 673 C C . ILE A 1 84 ? 9.719 -18.431 -10.703 1.00 85.62 84 ILE A C 1
ATOM 675 O O . ILE A 1 84 ? 10.399 -19.456 -10.748 1.00 85.62 84 ILE A O 1
ATOM 679 N N . ALA A 1 85 ? 10.254 -17.219 -10.863 1.00 82.69 85 ALA A N 1
ATOM 680 C CA . ALA A 1 85 ? 11.687 -17.019 -11.054 1.00 82.69 85 ALA A CA 1
ATOM 681 C C . ALA A 1 85 ? 12.479 -17.406 -9.796 1.00 82.69 85 ALA A C 1
ATOM 683 O O . ALA A 1 85 ? 13.492 -18.094 -9.894 1.00 82.69 85 ALA A O 1
ATOM 684 N N . TYR A 1 86 ? 11.974 -17.038 -8.616 1.00 80.50 86 TYR A N 1
ATOM 685 C CA . TYR A 1 86 ? 12.565 -17.393 -7.330 1.00 80.50 86 TYR A CA 1
ATOM 686 C C . TYR A 1 86 ? 12.588 -18.912 -7.109 1.00 80.50 86 TYR A C 1
ATOM 688 O O . TYR A 1 86 ? 13.638 -19.461 -6.788 1.00 80.50 86 TYR A O 1
ATOM 696 N N . GLU A 1 87 ? 11.472 -19.609 -7.351 1.00 84.25 87 GLU A N 1
ATOM 697 C CA . GLU A 1 87 ? 11.374 -21.072 -7.230 1.00 84.25 87 GLU A CA 1
ATOM 698 C C . GLU A 1 87 ? 12.316 -21.818 -8.182 1.00 84.25 87 GLU A C 1
ATOM 700 O O . GLU A 1 87 ? 12.759 -22.926 -7.879 1.00 84.25 87 GLU A O 1
ATOM 705 N N . LYS A 1 88 ? 12.616 -21.226 -9.341 1.00 84.50 88 LYS A N 1
ATOM 706 C CA . LYS A 1 88 ? 13.529 -21.795 -10.337 1.00 84.50 88 LYS A CA 1
ATOM 707 C C . LYS A 1 88 ? 14.986 -21.380 -10.157 1.00 84.50 88 LYS A C 1
ATOM 709 O O . LYS A 1 88 ? 15.820 -21.828 -10.940 1.00 84.50 88 LYS A O 1
ATOM 714 N N . GLU A 1 89 ? 15.285 -20.529 -9.176 1.00 80.12 89 GLU A N 1
ATOM 715 C CA . GLU A 1 89 ? 16.599 -19.894 -9.016 1.00 80.12 89 GLU A CA 1
ATOM 716 C C . GLU A 1 89 ? 17.047 -19.140 -10.292 1.00 80.12 89 GLU A C 1
ATOM 718 O O . GLU A 1 89 ? 18.233 -19.043 -10.610 1.00 80.12 89 GLU A O 1
ATOM 723 N N . GLU A 1 90 ? 16.084 -18.600 -11.047 1.00 80.38 90 GLU A N 1
ATOM 724 C CA . GLU A 1 90 ? 16.300 -17.838 -12.277 1.00 80.38 90 GLU A CA 1
ATOM 725 C C . GLU A 1 90 ? 16.303 -16.327 -11.988 1.00 80.38 90 GLU A C 1
ATOM 727 O O . GLU A 1 90 ? 15.546 -15.818 -11.158 1.00 80.38 90 GLU A O 1
ATOM 732 N N . SER A 1 91 ? 17.130 -15.568 -12.713 1.00 70.38 91 SER A N 1
ATOM 733 C CA . SER A 1 91 ? 17.020 -14.104 -12.708 1.00 70.38 91 SER A CA 1
ATOM 734 C C . SER A 1 91 ? 15.784 -13.667 -13.497 1.00 70.38 91 SER A C 1
ATOM 736 O O . SER A 1 91 ? 15.569 -14.118 -14.621 1.00 70.38 91 SER A O 1
ATOM 738 N N . LEU A 1 92 ? 15.009 -12.729 -12.943 1.00 68.75 92 LEU A N 1
ATOM 739 C CA . LEU A 1 92 ? 13.813 -12.170 -13.587 1.00 68.75 92 LEU A CA 1
ATOM 740 C C . LEU A 1 92 ? 14.095 -11.368 -14.858 1.00 68.75 92 LEU A C 1
ATOM 742 O O . LEU A 1 92 ? 13.205 -11.199 -15.684 1.00 68.75 92 LEU A O 1
ATOM 746 N N . LEU A 1 93 ? 15.313 -10.859 -15.017 1.00 62.50 93 LEU A N 1
ATOM 747 C CA . LEU A 1 93 ? 15.727 -10.133 -16.210 1.00 62.50 93 LEU A CA 1
ATOM 748 C C . LEU A 1 93 ? 17.095 -10.627 -16.679 1.00 62.50 93 LEU A C 1
ATOM 750 O O . LEU A 1 93 ? 17.960 -11.004 -15.883 1.00 62.50 93 LEU A O 1
ATOM 754 N N . TYR A 1 94 ? 17.259 -10.630 -18.001 1.00 50.34 94 TYR A N 1
ATOM 755 C CA . TYR A 1 94 ? 18.426 -11.160 -18.695 1.00 50.34 94 TYR A CA 1
ATOM 756 C C . TYR A 1 94 ? 19.661 -10.297 -18.412 1.00 50.34 94 TYR A C 1
ATOM 758 O O . TYR A 1 94 ? 19.633 -9.083 -18.621 1.00 50.34 94 TYR A O 1
ATOM 766 N N . GLU A 1 95 ? 20.763 -10.908 -17.979 1.00 49.19 95 GLU A N 1
ATOM 767 C CA . GLU A 1 95 ? 22.079 -10.265 -17.946 1.00 49.19 95 GLU A CA 1
ATOM 768 C C . GLU A 1 95 ? 22.595 -10.106 -19.387 1.00 49.19 95 GLU A C 1
ATOM 770 O O . GLU A 1 95 ? 23.368 -10.919 -19.886 1.00 49.19 95 GLU A O 1
ATOM 775 N N . SER A 1 96 ? 22.162 -9.076 -20.114 1.00 44.12 96 SER A N 1
ATOM 776 C CA . SER A 1 96 ? 22.949 -8.627 -21.266 1.00 44.12 96 SER A CA 1
ATOM 777 C C . SER A 1 96 ? 24.136 -7.818 -20.745 1.00 44.12 96 SER A C 1
ATOM 779 O O . SER A 1 96 ? 23.927 -6.910 -19.942 1.00 44.12 96 SER A O 1
ATOM 781 N N . GLU A 1 97 ? 25.347 -8.167 -21.192 1.00 43.66 97 GLU A N 1
ATOM 782 C CA . GLU A 1 97 ? 26.654 -7.580 -20.848 1.00 43.66 97 GLU A CA 1
ATOM 783 C C . GLU A 1 97 ? 26.581 -6.125 -20.334 1.00 43.66 97 GLU A C 1
ATOM 785 O O . GLU A 1 97 ? 26.598 -5.167 -21.106 1.00 43.66 97 GLU A O 1
ATOM 790 N N . GLY A 1 98 ? 26.492 -5.959 -19.007 1.00 47.31 98 GLY A N 1
ATOM 791 C CA . GLY A 1 98 ? 26.453 -4.645 -18.360 1.00 47.31 98 GLY A CA 1
ATOM 792 C C . GLY A 1 98 ? 25.377 -4.469 -17.286 1.00 47.31 98 GLY A C 1
ATOM 793 O O . GLY A 1 98 ? 24.587 -3.542 -17.391 1.00 47.31 98 GLY A O 1
ATOM 794 N N . ASP A 1 99 ? 25.365 -5.323 -16.257 1.00 49.56 99 ASP A N 1
ATOM 795 C CA . ASP A 1 99 ? 25.024 -5.033 -14.841 1.00 49.56 99 ASP A CA 1
ATOM 796 C C . ASP A 1 99 ? 23.771 -4.176 -14.509 1.00 49.56 99 ASP A C 1
ATOM 798 O O . ASP A 1 99 ? 23.703 -3.542 -13.455 1.00 49.56 99 ASP A O 1
ATOM 802 N N . ARG A 1 100 ? 22.769 -4.094 -15.395 1.00 51.34 100 ARG A N 1
ATOM 803 C CA . ARG A 1 100 ? 21.644 -3.142 -15.257 1.00 51.34 100 ARG A CA 1
ATOM 804 C C . ARG A 1 100 ? 20.261 -3.755 -15.118 1.00 51.34 100 ARG A C 1
ATOM 806 O O . ARG A 1 100 ? 19.300 -3.007 -14.984 1.00 51.34 100 ARG A O 1
ATOM 813 N N . THR A 1 101 ? 20.125 -5.072 -15.143 1.00 55.25 101 THR A N 1
ATOM 814 C CA . THR A 1 101 ? 18.815 -5.655 -15.437 1.00 55.25 101 THR A CA 1
ATOM 815 C C . THR A 1 101 ? 18.163 -6.398 -14.282 1.00 55.25 101 THR A C 1
ATOM 817 O O . THR A 1 101 ? 16.955 -6.484 -14.285 1.00 55.25 101 THR A O 1
ATOM 820 N N . ILE A 1 102 ? 18.842 -6.850 -13.228 1.00 67.56 102 ILE A N 1
ATOM 821 C CA . ILE A 1 102 ? 18.172 -7.669 -12.193 1.00 67.56 102 ILE A CA 1
ATOM 822 C C . ILE A 1 102 ? 17.118 -6.848 -11.419 1.00 67.56 102 ILE A C 1
ATOM 824 O O . ILE A 1 102 ? 17.457 -5.857 -10.769 1.00 67.56 102 ILE A O 1
ATOM 828 N N . ILE A 1 103 ? 15.844 -7.268 -11.451 1.00 73.62 103 ILE A N 1
ATOM 829 C CA . ILE A 1 103 ? 14.830 -6.784 -10.498 1.00 73.62 103 ILE A CA 1
ATOM 830 C C . ILE A 1 103 ? 15.081 -7.481 -9.174 1.00 73.62 103 ILE A C 1
ATOM 832 O O . ILE A 1 103 ? 15.039 -8.709 -9.092 1.00 73.62 103 ILE A O 1
ATOM 836 N N . ARG A 1 104 ? 15.337 -6.698 -8.131 1.00 76.44 104 ARG A N 1
ATOM 837 C CA . ARG A 1 104 ? 15.601 -7.239 -6.800 1.00 76.44 104 ARG A CA 1
ATOM 838 C C . ARG A 1 104 ? 14.342 -7.206 -5.947 1.00 76.44 104 ARG A C 1
ATOM 840 O O . ARG A 1 104 ? 13.434 -6.407 -6.175 1.00 76.44 104 ARG A O 1
ATOM 847 N N . ARG A 1 105 ? 14.307 -8.031 -4.901 1.00 77.00 105 ARG A N 1
ATOM 848 C CA . ARG A 1 105 ? 13.235 -8.007 -3.894 1.00 77.00 105 ARG A CA 1
ATOM 849 C C . ARG A 1 105 ? 13.041 -6.601 -3.312 1.00 77.00 105 ARG A C 1
ATOM 851 O O . ARG A 1 105 ? 11.915 -6.179 -3.057 1.00 77.00 105 ARG A O 1
ATOM 858 N N . GLU A 1 106 ? 14.127 -5.853 -3.142 1.00 80.56 106 GLU A N 1
ATOM 859 C CA . GLU A 1 106 ? 14.116 -4.476 -2.651 1.00 80.56 106 GLU A CA 1
ATOM 860 C C . GLU A 1 106 ? 13.378 -3.520 -3.595 1.00 80.56 106 GLU A C 1
ATOM 862 O O . GLU A 1 106 ? 12.716 -2.605 -3.107 1.00 80.56 106 GLU A O 1
ATOM 867 N N . ASP A 1 107 ? 13.431 -3.745 -4.913 1.00 80.81 107 ASP A N 1
ATOM 868 C CA . ASP A 1 107 ? 12.708 -2.928 -5.895 1.00 80.81 107 ASP A CA 1
ATOM 869 C C . ASP A 1 107 ? 11.188 -3.103 -5.716 1.00 80.81 107 ASP A C 1
ATOM 871 O O . ASP A 1 107 ? 10.440 -2.121 -5.724 1.00 80.81 107 ASP A O 1
ATOM 875 N N . PHE A 1 108 ? 10.730 -4.333 -5.444 1.00 82.94 108 PHE A N 1
ATOM 876 C CA . PHE A 1 108 ? 9.328 -4.616 -5.113 1.00 82.94 108 PHE A CA 1
ATOM 877 C C . PHE A 1 108 ? 8.908 -3.998 -3.788 1.00 82.94 108 PHE A C 1
ATOM 879 O O . PHE A 1 108 ? 7.881 -3.323 -3.723 1.00 82.94 108 PHE A O 1
ATOM 886 N N . ILE A 1 109 ? 9.707 -4.185 -2.734 1.00 84.62 109 ILE A N 1
ATOM 887 C CA . ILE A 1 109 ? 9.436 -3.585 -1.421 1.00 84.62 109 ILE A CA 1
ATOM 888 C C . ILE A 1 109 ? 9.333 -2.065 -1.556 1.00 84.62 109 ILE A C 1
ATOM 890 O O . ILE A 1 109 ? 8.417 -1.454 -1.004 1.00 84.62 109 ILE A O 1
ATOM 894 N N . PHE A 1 1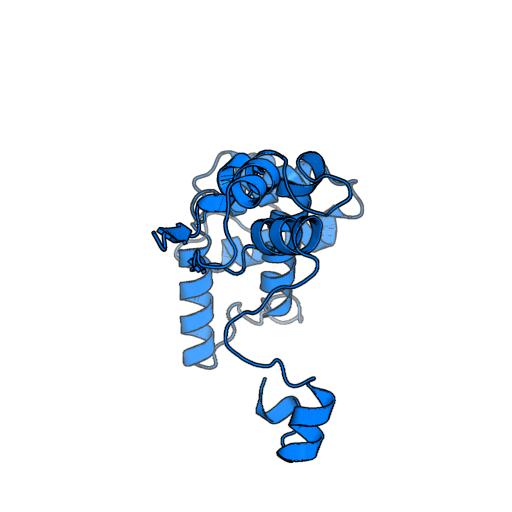10 ? 10.243 -1.454 -2.314 1.00 86.81 110 PHE A N 1
ATOM 895 C CA . PHE A 1 110 ? 10.238 -0.025 -2.572 1.00 86.81 110 PHE A CA 1
ATOM 896 C C . PHE A 1 110 ? 8.990 0.409 -3.345 1.00 86.81 110 PHE A C 1
ATOM 898 O O . PHE A 1 110 ? 8.319 1.341 -2.903 1.00 86.81 110 PHE A O 1
ATOM 905 N N . LEU A 1 111 ? 8.630 -0.273 -4.439 1.00 88.69 111 LEU A N 1
ATOM 906 C CA . LEU A 1 111 ? 7.415 0.017 -5.205 1.00 88.69 111 LEU A CA 1
ATOM 907 C C . LEU A 1 111 ? 6.164 -0.076 -4.325 1.00 88.69 111 LEU A C 1
ATOM 909 O O . LEU A 1 111 ? 5.344 0.845 -4.330 1.00 88.69 111 LEU A O 1
ATOM 913 N N . ILE A 1 112 ? 6.034 -1.143 -3.533 1.00 89.62 112 ILE A N 1
ATOM 914 C CA . ILE A 1 112 ? 4.882 -1.356 -2.650 1.00 89.62 112 ILE A CA 1
ATOM 915 C C . ILE A 1 112 ? 4.806 -0.238 -1.612 1.00 89.62 112 ILE A C 1
ATOM 917 O O . ILE A 1 112 ? 3.780 0.436 -1.488 1.00 89.62 112 ILE A O 1
ATOM 921 N N . ARG A 1 113 ? 5.912 -0.011 -0.893 1.00 89.38 113 ARG A N 1
ATOM 922 C CA . ARG A 1 113 ? 6.014 0.999 0.163 1.00 89.38 113 ARG A CA 1
ATOM 923 C C . ARG A 1 113 ? 5.709 2.388 -0.375 1.00 89.38 113 ARG A C 1
ATOM 925 O O . ARG A 1 113 ? 4.869 3.082 0.188 1.00 89.38 113 ARG A O 1
ATOM 932 N N . GLU A 1 114 ? 6.385 2.804 -1.442 1.00 89.50 114 GLU A N 1
ATOM 933 C CA . GLU A 1 114 ? 6.201 4.134 -2.022 1.00 89.50 114 GLU A CA 1
ATOM 934 C C . GLU A 1 114 ? 4.760 4.338 -2.475 1.00 89.50 114 GLU A C 1
ATOM 936 O O . GLU A 1 114 ? 4.171 5.374 -2.163 1.00 89.50 114 GLU A O 1
ATOM 941 N N . THR A 1 115 ? 4.176 3.347 -3.155 1.00 91.81 115 THR A N 1
ATOM 942 C CA . THR A 1 115 ? 2.797 3.449 -3.638 1.00 91.81 115 THR A CA 1
ATOM 943 C C . THR A 1 115 ? 1.821 3.570 -2.478 1.00 91.81 115 THR A C 1
ATOM 945 O O . THR A 1 115 ? 1.018 4.500 -2.470 1.00 91.81 115 THR A O 1
ATOM 948 N N . ILE A 1 116 ? 1.897 2.690 -1.474 1.00 90.81 116 ILE A N 1
ATOM 949 C CA . ILE A 1 116 ? 0.981 2.719 -0.326 1.00 90.81 116 ILE A CA 1
ATOM 950 C C . ILE A 1 116 ? 1.149 4.024 0.452 1.00 90.81 116 ILE A C 1
ATOM 952 O O . ILE A 1 116 ? 0.175 4.761 0.602 1.00 90.81 116 ILE A O 1
ATOM 956 N N . CYS A 1 117 ? 2.373 4.352 0.884 1.00 89.81 117 CYS A N 1
ATOM 957 C CA . CYS A 1 117 ? 2.634 5.534 1.703 1.00 89.81 117 CYS A CA 1
ATOM 958 C C . CYS A 1 117 ? 2.148 6.812 1.019 1.00 89.81 117 CYS A C 1
ATOM 960 O O . CYS A 1 117 ? 1.456 7.609 1.644 1.00 89.81 117 CYS A O 1
ATOM 962 N N . LYS A 1 118 ? 2.461 7.002 -0.269 1.00 92.00 118 LYS A N 1
ATOM 963 C CA . LYS A 1 118 ? 2.062 8.213 -0.999 1.00 92.00 118 LYS A CA 1
ATOM 964 C C . LYS A 1 118 ? 0.581 8.251 -1.351 1.00 92.00 118 LYS A C 1
ATOM 966 O O . LYS A 1 118 ? 0.023 9.339 -1.473 1.00 92.00 118 LYS A O 1
ATOM 971 N N . SER A 1 119 ? -0.063 7.095 -1.490 1.00 92.38 119 SER A N 1
ATOM 972 C CA . SER A 1 119 ? -1.496 7.038 -1.782 1.00 92.38 119 SER A CA 1
ATOM 973 C C . SER A 1 119 ? -2.353 7.417 -0.580 1.00 92.38 119 SER A C 1
ATOM 975 O O . SER A 1 119 ? -3.388 8.051 -0.766 1.00 92.38 119 SER A O 1
ATOM 977 N N . ILE A 1 120 ? -1.905 7.075 0.631 1.00 92.12 120 ILE A N 1
ATOM 978 C CA . ILE A 1 120 ? -2.660 7.326 1.865 1.00 92.12 120 ILE A CA 1
ATOM 979 C C . ILE A 1 120 ? -2.250 8.612 2.591 1.00 92.12 120 ILE A C 1
ATOM 981 O O . ILE A 1 120 ? -3.023 9.106 3.401 1.00 92.12 120 ILE A O 1
ATOM 985 N N . GLU A 1 121 ? -1.073 9.181 2.292 1.00 91.94 121 GLU A N 1
ATOM 986 C CA . GLU A 1 121 ? -0.453 10.322 3.001 1.00 91.94 121 GLU A CA 1
ATOM 987 C C . GLU A 1 121 ? -1.426 11.474 3.296 1.00 91.94 121 GLU A C 1
ATOM 989 O O . GLU A 1 121 ? -1.449 12.000 4.403 1.00 91.94 121 GLU A O 1
ATOM 994 N N . LYS A 1 122 ? -2.265 11.849 2.325 1.00 91.50 122 LYS A N 1
ATOM 995 C CA . LYS A 1 122 ? -3.209 12.975 2.459 1.00 91.50 122 LYS A CA 1
ATOM 996 C C . LYS A 1 122 ? -4.432 12.667 3.323 1.00 91.50 122 LYS A C 1
ATOM 998 O O . LYS A 1 122 ? -5.147 13.591 3.701 1.00 91.50 122 LYS A O 1
ATOM 1003 N N . SER A 1 123 ? -4.701 11.392 3.571 1.00 92.19 123 SER A N 1
ATOM 1004 C CA . SER A 1 123 ? -5.843 10.917 4.350 1.00 92.19 123 SER A CA 1
ATOM 1005 C C . SER A 1 123 ? -5.481 10.641 5.808 1.00 92.19 123 SER A C 1
ATOM 1007 O O . SER A 1 123 ? -6.388 10.406 6.608 1.00 92.19 123 SER A O 1
ATOM 1009 N N . LEU A 1 124 ? -4.187 10.656 6.149 1.00 94.50 124 LEU A N 1
ATOM 1010 C CA . LEU A 1 124 ? -3.711 10.394 7.501 1.00 94.50 124 LEU A CA 1
ATOM 1011 C C . LEU A 1 124 ? -3.898 11.609 8.414 1.00 94.50 124 LEU A C 1
ATOM 1013 O O . LEU A 1 124 ? -3.682 12.751 8.011 1.00 94.50 124 LEU A O 1
ATOM 1017 N N . ASN A 1 125 ? -4.271 11.338 9.659 1.00 94.44 125 ASN A N 1
ATOM 1018 C CA . ASN A 1 125 ? -4.210 12.287 10.767 1.00 94.44 125 ASN A CA 1
ATOM 1019 C C . ASN A 1 125 ? -2.884 12.149 11.545 1.00 94.44 125 ASN A C 1
ATOM 1021 O O . ASN A 1 125 ? -2.026 11.338 11.191 1.00 94.44 125 ASN A O 1
ATOM 1025 N N . ASP A 1 126 ? -2.740 12.913 12.631 1.00 93.75 126 ASP A N 1
ATOM 1026 C CA . ASP A 1 126 ? -1.536 12.914 13.478 1.00 93.75 126 ASP A CA 1
ATOM 1027 C C . ASP A 1 126 ? -1.249 11.554 14.144 1.00 93.75 126 ASP A C 1
ATOM 1029 O O . ASP A 1 126 ? -0.100 11.251 14.460 1.00 93.75 126 ASP A O 1
ATOM 1033 N N . ASP A 1 127 ? -2.268 10.702 14.290 1.00 93.44 127 ASP A N 1
ATOM 1034 C CA . ASP A 1 127 ? -2.143 9.342 14.828 1.00 93.44 127 ASP A CA 1
ATOM 1035 C C . ASP A 1 127 ? -1.732 8.312 13.756 1.00 93.44 127 ASP A C 1
ATOM 1037 O O . ASP A 1 127 ? -1.644 7.115 14.033 1.00 93.44 127 ASP A O 1
ATOM 1041 N N . GLY A 1 128 ? -1.516 8.737 12.506 1.00 93.00 128 GLY A N 1
ATOM 1042 C CA . GLY A 1 128 ? -1.166 7.841 11.402 1.00 93.00 128 GLY A CA 1
ATOM 1043 C C . GLY A 1 128 ? -2.308 6.905 10.992 1.00 93.00 128 GLY A C 1
ATOM 1044 O O . GLY A 1 128 ? -2.056 5.800 10.510 1.00 93.00 128 GLY A O 1
ATOM 1045 N N . THR A 1 129 ? -3.561 7.319 11.194 1.00 94.44 129 THR A N 1
ATOM 1046 C CA . THR A 1 129 ? -4.770 6.592 10.776 1.00 94.44 129 THR A CA 1
ATOM 1047 C C . THR A 1 129 ? -5.764 7.531 10.078 1.00 94.44 129 THR A C 1
ATOM 1049 O O . THR A 1 129 ? -5.422 8.648 9.707 1.00 94.44 129 THR A O 1
ATOM 1052 N N . THR A 1 130 ? -7.003 7.089 9.861 1.00 95.25 130 THR A N 1
ATOM 1053 C CA . THR A 1 130 ? -8.073 7.876 9.232 1.00 95.25 130 THR A CA 1
ATOM 1054 C C . THR A 1 130 ? -9.275 8.024 10.164 1.00 95.25 130 THR A C 1
ATOM 1056 O O . THR A 1 130 ? -9.532 7.157 11.004 1.00 95.25 130 THR A O 1
ATOM 1059 N N . GLU A 1 131 ? -10.069 9.082 9.982 1.00 95.19 131 GLU A N 1
ATOM 1060 C CA . GLU A 1 131 ? -11.278 9.305 10.790 1.00 95.19 131 GLU A CA 1
ATOM 1061 C C . GLU A 1 131 ? -12.287 8.139 10.728 1.00 95.19 131 GLU A C 1
ATOM 1063 O O . GLU A 1 131 ? -12.818 7.777 11.780 1.00 95.19 131 GLU A O 1
ATOM 1068 N N . PRO A 1 132 ? -12.533 7.475 9.576 1.00 95.12 132 PRO A N 1
ATOM 1069 C CA . PRO A 1 132 ? -13.376 6.280 9.541 1.00 95.12 132 PRO A CA 1
ATOM 1070 C C . PRO A 1 132 ? -12.887 5.157 10.464 1.00 95.12 132 PRO A C 1
ATOM 1072 O O . PRO A 1 132 ? -13.706 4.549 11.157 1.00 95.12 132 PRO A O 1
ATOM 1075 N N . TYR A 1 133 ? -11.572 4.919 10.534 1.00 95.12 133 TYR A N 1
ATOM 1076 C CA . TYR A 1 133 ? -11.008 3.916 11.439 1.00 95.12 133 TYR A CA 1
ATOM 1077 C C . TYR A 1 133 ? -11.128 4.328 12.903 1.00 95.12 133 TYR A C 1
ATOM 1079 O O . TYR A 1 133 ? -11.586 3.524 13.712 1.00 95.12 133 TYR A O 1
ATOM 1087 N N . LEU A 1 134 ? -10.832 5.584 13.251 1.00 95.75 134 LEU A N 1
ATOM 1088 C CA . LEU A 1 134 ? -11.055 6.082 14.613 1.00 95.75 134 LEU A CA 1
ATOM 1089 C C . LEU A 1 134 ? -12.524 5.963 15.027 1.00 95.75 134 LEU A C 1
ATOM 1091 O O . LEU A 1 134 ? -12.840 5.489 16.116 1.00 95.75 134 LEU A O 1
ATOM 1095 N N . SER A 1 135 ? -13.439 6.363 14.148 1.00 95.81 135 SER A N 1
ATOM 1096 C CA . SER A 1 135 ? -14.880 6.272 14.374 1.00 95.81 135 SER A CA 1
ATOM 1097 C C . SER A 1 135 ? -15.370 4.829 14.514 1.00 95.81 135 SER A C 1
ATOM 1099 O O . SER A 1 135 ? -16.323 4.578 15.256 1.00 95.81 135 SER A O 1
ATOM 1101 N N . PHE A 1 136 ? -14.743 3.877 13.821 1.00 95.12 136 PHE A N 1
ATOM 1102 C CA . PHE A 1 136 ? -14.990 2.450 14.005 1.00 95.12 136 PHE A CA 1
ATOM 1103 C C . PHE A 1 136 ? -14.473 1.969 15.366 1.00 95.12 136 PHE A C 1
ATOM 1105 O O . PHE A 1 136 ? -15.245 1.407 16.143 1.00 95.12 136 PHE A O 1
ATOM 1112 N N . VAL A 1 137 ? -13.212 2.258 15.696 1.00 94.69 137 VAL A N 1
ATOM 1113 C CA . VAL A 1 137 ? -12.566 1.807 16.937 1.00 94.69 137 VAL A CA 1
ATOM 1114 C C . VAL A 1 137 ? -13.246 2.384 18.183 1.00 94.69 137 VAL A C 1
ATOM 1116 O O . VAL A 1 137 ? -13.451 1.655 19.149 1.00 94.69 137 VAL A O 1
ATOM 1119 N N . LYS A 1 138 ? -13.725 3.637 18.150 1.00 95.56 138 LYS A N 1
ATOM 1120 C CA . LYS A 1 138 ? -14.521 4.252 19.238 1.00 95.56 138 LYS A CA 1
ATOM 1121 C C . LYS A 1 138 ? -15.805 3.481 19.576 1.00 95.56 138 LYS A C 1
ATOM 1123 O O . LYS A 1 138 ? -16.375 3.685 20.643 1.00 95.56 138 LYS A O 1
ATOM 1128 N N . LYS A 1 139 ? -16.294 2.635 18.665 1.00 95.06 139 LYS A N 1
ATOM 1129 C CA . LYS A 1 139 ? -17.505 1.816 18.849 1.00 95.06 139 LYS A CA 1
ATOM 1130 C C . LYS A 1 139 ? -17.192 0.402 19.335 1.00 95.06 139 LYS A C 1
ATOM 1132 O O . LYS A 1 139 ? -18.132 -0.383 19.505 1.00 95.06 139 LYS A O 1
ATOM 1137 N N . LEU A 1 140 ? -15.916 0.053 19.497 1.00 93.38 140 LEU A N 1
ATOM 1138 C CA . LEU A 1 140 ? -15.481 -1.255 19.968 1.00 93.38 140 LEU A CA 1
ATOM 1139 C C . LEU A 1 140 ? -15.534 -1.343 21.489 1.00 93.38 140 LEU A C 1
ATOM 1141 O O . LEU A 1 140 ? -15.334 -0.368 22.209 1.00 93.38 140 LEU A O 1
ATOM 1145 N N . ASN A 1 141 ? -15.760 -2.560 21.960 1.00 89.38 141 ASN A N 1
ATOM 1146 C CA . ASN A 1 141 ? -15.643 -2.949 23.352 1.00 89.38 141 ASN A CA 1
ATOM 1147 C C . ASN A 1 141 ? -14.431 -3.873 23.507 1.00 89.38 141 ASN A C 1
ATOM 1149 O O . ASN A 1 141 ? -14.085 -4.606 22.587 1.00 89.38 141 ASN A O 1
ATOM 1153 N N . LYS A 1 142 ? -13.865 -3.948 24.715 1.00 83.94 142 LYS A N 1
ATOM 1154 C CA . LYS A 1 142 ? -12.710 -4.809 25.044 1.00 83.94 142 LYS A CA 1
ATOM 1155 C C . LYS A 1 142 ? -12.867 -6.313 24.742 1.00 83.94 142 LYS A C 1
ATOM 1157 O O . LYS A 1 142 ? -11.889 -7.041 24.791 1.00 83.94 142 LYS A O 1
ATOM 1162 N N . ASN A 1 143 ? -14.094 -6.782 24.504 1.00 87.44 143 ASN A N 1
ATOM 1163 C CA . ASN A 1 143 ? -14.392 -8.184 24.196 1.00 87.44 143 ASN A CA 1
ATOM 1164 C C . ASN A 1 143 ? -14.685 -8.416 22.702 1.00 87.44 143 ASN A C 1
ATOM 1166 O O . ASN A 1 143 ? -15.073 -9.524 22.329 1.00 87.44 143 ASN A O 1
ATOM 1170 N N . ASP A 1 144 ? -14.608 -7.377 21.869 1.00 91.44 144 ASP A N 1
ATOM 1171 C CA . ASP A 1 144 ? -14.725 -7.536 20.423 1.00 91.44 144 ASP A CA 1
ATOM 1172 C C . ASP A 1 144 ? -13.400 -8.032 19.839 1.00 91.44 144 ASP A C 1
ATOM 1174 O O . ASP A 1 144 ? -12.324 -7.759 20.370 1.00 91.44 144 ASP A O 1
ATOM 1178 N N . THR A 1 145 ? -13.482 -8.754 18.727 1.00 90.75 145 THR A N 1
ATOM 1179 C CA . THR A 1 145 ? -12.317 -9.302 18.028 1.00 90.75 145 THR A CA 1
ATOM 1180 C C . THR A 1 145 ? -12.249 -8.733 16.621 1.00 90.75 145 THR A C 1
ATOM 1182 O O . THR A 1 145 ? -13.253 -8.709 15.907 1.00 90.75 145 THR A O 1
ATOM 1185 N N . ILE A 1 146 ? -11.058 -8.296 16.219 1.00 90.81 146 ILE A N 1
ATOM 1186 C CA . ILE A 1 146 ? -10.752 -7.890 14.850 1.00 90.81 146 ILE A CA 1
ATOM 1187 C C . ILE A 1 146 ? -9.875 -8.973 14.232 1.00 90.81 146 ILE A C 1
ATOM 1189 O O . ILE A 1 146 ? -8.844 -9.332 14.792 1.00 90.81 146 ILE A O 1
ATOM 1193 N N . ILE A 1 147 ? -10.282 -9.476 13.072 1.00 89.25 147 ILE A N 1
ATOM 1194 C CA . ILE A 1 147 ? -9.470 -10.340 12.222 1.00 89.25 147 ILE A CA 1
ATOM 1195 C C . ILE A 1 147 ? -9.146 -9.532 10.972 1.00 89.25 147 ILE A C 1
ATOM 1197 O O . ILE A 1 147 ? -10.046 -9.213 10.195 1.00 89.25 147 ILE A O 1
ATOM 1201 N N . SER A 1 148 ? -7.876 -9.182 10.788 1.00 86.31 148 SER A N 1
ATOM 1202 C CA . SER A 1 148 ? -7.402 -8.515 9.577 1.00 86.31 148 SER A CA 1
ATOM 1203 C C . SER A 1 148 ? -6.589 -9.497 8.744 1.00 86.31 148 SER A C 1
ATOM 1205 O O . SER A 1 148 ? -5.619 -10.068 9.234 1.00 86.31 148 SER A O 1
ATOM 1207 N N . PHE A 1 149 ? -6.985 -9.698 7.487 1.00 79.31 149 PHE A N 1
ATOM 1208 C CA . PHE A 1 149 ? -6.247 -10.535 6.531 1.00 79.31 149 PHE A CA 1
ATOM 1209 C C . PHE A 1 149 ? -5.080 -9.802 5.866 1.00 79.31 149 PHE A C 1
ATOM 1211 O O . PHE A 1 149 ? -4.269 -10.420 5.183 1.00 79.31 149 PHE A O 1
ATOM 1218 N N . ASN A 1 150 ? -4.977 -8.497 6.110 1.00 72.94 150 ASN A N 1
ATOM 1219 C CA . ASN A 1 150 ? -3.857 -7.672 5.696 1.00 72.94 150 ASN A CA 1
ATOM 1220 C C . ASN A 1 150 ? -3.199 -7.055 6.929 1.00 72.94 150 ASN A C 1
ATOM 1222 O O . ASN A 1 150 ? -3.877 -6.761 7.916 1.00 72.94 150 ASN A O 1
ATOM 1226 N N . TYR A 1 151 ? -1.897 -6.781 6.848 1.00 59.50 151 TYR A N 1
ATOM 1227 C CA . TYR A 1 151 ? -1.223 -5.879 7.784 1.00 59.50 151 TYR A CA 1
ATOM 1228 C C . TYR A 1 151 ? -1.689 -4.437 7.525 1.00 59.50 151 TYR A C 1
ATOM 1230 O O . TYR A 1 151 ? -0.955 -3.612 6.982 1.00 59.50 151 TYR A O 1
ATOM 1238 N N . ASP A 1 152 ? -2.953 -4.153 7.845 1.00 74.25 152 ASP A N 1
ATOM 1239 C CA . ASP A 1 152 ? -3.527 -2.819 7.754 1.00 74.25 152 ASP A CA 1
ATOM 1240 C C . ASP A 1 152 ? -3.108 -2.021 8.988 1.00 74.25 152 ASP A C 1
ATOM 1242 O O . ASP A 1 152 ? -3.754 -2.017 10.035 1.00 74.25 152 ASP A O 1
ATOM 1246 N N . THR A 1 153 ? -1.988 -1.323 8.854 1.00 86.06 153 THR A N 1
ATOM 1247 C CA . THR A 1 153 ? -1.443 -0.499 9.930 1.00 86.06 153 THR A CA 1
ATOM 1248 C C . THR A 1 153 ? -2.374 0.649 10.327 1.00 86.06 153 THR A C 1
ATOM 1250 O O . THR A 1 153 ? -2.218 1.197 11.416 1.00 86.06 153 THR A O 1
ATOM 1253 N N . LEU A 1 154 ? -3.375 1.007 9.511 1.00 91.81 154 LEU A N 1
ATOM 1254 C CA . LEU A 1 154 ? -4.307 2.085 9.836 1.00 91.81 154 LEU A CA 1
ATOM 1255 C C . LEU A 1 154 ? -5.270 1.686 10.953 1.00 91.81 154 LEU A C 1
ATOM 1257 O O . LEU A 1 154 ? -5.519 2.500 11.847 1.00 91.81 154 LEU A O 1
ATOM 1261 N N . ILE A 1 155 ? -5.805 0.460 10.936 1.00 92.12 155 ILE A N 1
ATOM 1262 C CA . ILE A 1 155 ? -6.658 -0.011 12.035 1.00 92.12 155 ILE A CA 1
ATOM 1263 C C . ILE A 1 155 ? -5.831 -0.205 13.309 1.00 92.12 155 ILE A C 1
ATOM 1265 O O . ILE A 1 155 ? -6.271 0.213 14.379 1.00 92.12 155 ILE A O 1
ATOM 1269 N N . ASP A 1 156 ? -4.607 -0.722 13.191 1.00 91.25 156 ASP A N 1
ATOM 1270 C CA . ASP A 1 156 ? -3.688 -0.894 14.320 1.00 91.25 156 ASP A CA 1
ATOM 1271 C C . ASP A 1 156 ? -3.365 0.445 14.990 1.00 91.25 156 ASP A C 1
ATOM 1273 O O . ASP A 1 156 ? -3.435 0.574 16.214 1.00 91.25 156 ASP A O 1
ATOM 1277 N N . ASN A 1 157 ? -3.070 1.470 14.187 1.00 92.81 157 ASN A N 1
ATOM 1278 C CA . ASN A 1 157 ? -2.823 2.824 14.669 1.00 92.81 157 ASN A CA 1
ATOM 1279 C C . ASN A 1 157 ? -4.071 3.426 15.330 1.00 92.81 157 ASN A C 1
ATOM 1281 O O . ASN A 1 157 ? -3.958 4.045 16.385 1.00 92.81 157 ASN A O 1
ATOM 1285 N N . ALA A 1 158 ? -5.270 3.188 14.785 1.00 94.31 158 ALA A N 1
ATOM 1286 C CA . ALA A 1 158 ? -6.513 3.638 15.414 1.00 94.31 158 ALA A CA 1
ATOM 1287 C C . ALA A 1 158 ? -6.773 2.953 16.766 1.00 94.31 158 ALA A C 1
ATOM 1289 O O . ALA A 1 158 ? -7.190 3.615 17.718 1.00 94.31 158 ALA A O 1
ATOM 1290 N N . VAL A 1 159 ? -6.512 1.645 16.872 1.00 92.50 159 VAL A N 1
ATOM 1291 C CA . VAL A 1 159 ? -6.617 0.902 18.138 1.00 92.50 159 VAL A CA 1
ATOM 1292 C C . VAL A 1 159 ? -5.618 1.444 19.156 1.00 92.50 159 VAL A C 1
ATOM 1294 O O . VAL A 1 159 ? -6.021 1.766 20.273 1.00 92.50 159 VAL A O 1
ATOM 1297 N N . LYS A 1 160 ? -4.354 1.646 18.764 1.00 92.06 160 LYS A N 1
ATOM 1298 C CA . LYS A 1 160 ? -3.322 2.241 19.628 1.00 92.06 160 LYS A CA 1
ATOM 1299 C C . LYS A 1 160 ? -3.679 3.655 20.083 1.00 92.06 160 LYS A C 1
ATOM 1301 O O . LYS A 1 160 ? -3.504 3.962 21.257 1.00 92.06 160 LYS A O 1
ATOM 1306 N N . ALA A 1 161 ? -4.225 4.492 19.204 1.00 93.81 161 ALA A N 1
ATOM 1307 C CA . ALA A 1 161 ? -4.616 5.859 19.546 1.00 93.81 161 ALA A CA 1
ATOM 1308 C C . ALA A 1 161 ? -5.710 5.912 20.630 1.00 93.81 161 ALA A C 1
ATOM 1310 O O . ALA A 1 161 ? -5.712 6.808 21.471 1.00 93.81 161 ALA A O 1
ATOM 1311 N N . ILE A 1 162 ? -6.639 4.947 20.635 1.00 92.31 162 ILE A N 1
ATOM 1312 C CA . ILE A 1 162 ? -7.802 4.952 21.538 1.00 92.31 162 ILE A CA 1
ATOM 1313 C C . ILE A 1 162 ? -7.570 4.116 22.799 1.00 92.31 162 ILE A C 1
ATOM 1315 O O . ILE A 1 162 ? -7.933 4.549 23.892 1.00 92.31 162 ILE A O 1
ATOM 1319 N N . PHE A 1 163 ? -6.991 2.924 22.663 1.00 90.44 163 PHE A N 1
ATOM 1320 C CA . PHE A 1 163 ? -6.832 1.969 23.761 1.00 90.44 163 PHE A CA 1
ATOM 1321 C C . PHE A 1 163 ? -5.411 1.917 24.330 1.00 90.44 163 PHE A C 1
ATOM 1323 O O . PHE A 1 163 ? -5.233 1.342 25.399 1.00 90.44 163 PHE A O 1
ATOM 1330 N N . GLN A 1 164 ? -4.418 2.514 23.654 1.00 86.81 164 GLN A N 1
ATOM 1331 C CA . GLN A 1 164 ? -2.988 2.513 24.025 1.00 86.81 164 GLN A CA 1
ATOM 1332 C C . GLN A 1 164 ? -2.329 1.128 24.109 1.00 86.81 164 GLN A C 1
ATOM 1334 O O . GLN A 1 164 ? -1.134 1.035 24.374 1.00 86.81 164 GLN A O 1
ATOM 1339 N N . ASP A 1 165 ? -3.082 0.067 23.836 1.00 82.81 165 ASP A N 1
ATOM 1340 C CA . ASP A 1 165 ? -2.635 -1.316 23.865 1.00 82.81 165 ASP A CA 1
ATOM 1341 C C . ASP A 1 165 ? -3.206 -2.063 22.655 1.00 82.81 165 ASP A C 1
ATOM 1343 O O . ASP A 1 165 ? -4.347 -1.834 22.240 1.00 82.81 165 ASP A O 1
ATOM 1347 N N . LEU A 1 166 ? -2.391 -2.935 22.070 1.00 85.06 166 LEU A N 1
ATOM 1348 C CA . LEU A 1 166 ? -2.743 -3.749 20.914 1.00 85.06 166 LEU A CA 1
ATOM 1349 C C . LEU A 1 166 ? -2.158 -5.146 21.103 1.00 85.06 166 LEU A C 1
ATOM 1351 O O . LEU A 1 166 ? -0.947 -5.344 21.023 1.00 85.06 166 LEU A O 1
ATOM 1355 N N . ASN A 1 167 ? -3.041 -6.117 21.323 1.00 84.38 167 ASN A N 1
ATOM 1356 C CA . ASN A 1 167 ? -2.683 -7.517 21.485 1.00 84.38 167 ASN A CA 1
ATOM 1357 C C . ASN A 1 167 ? -3.020 -8.284 20.199 1.00 84.38 167 ASN A C 1
ATOM 1359 O O . ASN A 1 167 ? -4.192 -8.471 19.875 1.00 84.38 167 ASN A O 1
ATOM 1363 N N . TYR A 1 168 ? -1.992 -8.743 19.485 1.00 83.81 168 TYR A N 1
ATOM 1364 C CA . TYR A 1 168 ? -2.148 -9.529 18.256 1.00 83.81 168 TYR A CA 1
ATOM 1365 C C . TYR A 1 168 ? -2.432 -11.022 18.515 1.00 83.81 168 TYR A C 1
ATOM 1367 O O . TYR A 1 168 ? -2.586 -11.798 17.575 1.00 83.81 168 TYR A O 1
ATOM 1375 N N . GLY A 1 169 ? -2.515 -11.439 19.781 1.00 81.31 169 GLY A N 1
ATOM 1376 C CA . GLY A 1 169 ? -2.704 -12.831 20.194 1.00 81.31 169 GLY A CA 1
ATOM 1377 C C . GLY A 1 169 ? -1.413 -13.652 20.229 1.00 81.31 169 GLY A C 1
ATOM 1378 O O . GLY A 1 169 ? -1.471 -14.859 20.449 1.00 81.31 169 GLY A O 1
ATOM 1379 N N . PHE A 1 170 ? -0.263 -13.012 20.015 1.00 81.75 170 PHE A N 1
ATOM 1380 C CA . PHE A 1 170 ? 1.069 -13.600 20.102 1.00 81.75 170 PHE A CA 1
ATOM 1381 C C . PHE A 1 170 ? 2.089 -12.533 20.513 1.00 81.75 170 PHE A C 1
ATOM 1383 O O . PHE A 1 170 ? 1.902 -11.344 20.243 1.00 81.75 170 PHE A O 1
ATOM 1390 N N . ASP A 1 171 ? 3.171 -12.971 21.151 1.00 80.38 171 ASP A N 1
ATOM 1391 C CA . ASP A 1 171 ? 4.269 -12.096 21.548 1.00 80.38 171 ASP A CA 1
ATOM 1392 C C . ASP A 1 171 ? 5.239 -11.896 20.378 1.00 80.38 171 ASP A C 1
ATOM 1394 O O . ASP A 1 171 ? 5.646 -12.849 19.709 1.00 80.38 171 ASP A O 1
ATOM 1398 N N . PHE A 1 172 ? 5.642 -10.648 20.138 1.00 75.31 172 PHE A N 1
ATOM 1399 C CA . PHE A 1 172 ? 6.735 -10.357 19.216 1.00 75.31 172 PHE A CA 1
ATOM 1400 C C . PHE A 1 172 ? 8.057 -10.559 19.946 1.00 75.31 172 PHE A C 1
ATOM 1402 O O . PHE A 1 172 ? 8.351 -9.848 20.904 1.00 75.31 172 PHE A O 1
ATOM 1409 N N . ILE A 1 173 ? 8.872 -11.497 19.468 1.00 74.19 173 ILE A N 1
ATOM 1410 C CA . ILE A 1 173 ? 10.253 -11.645 19.927 1.00 74.19 173 ILE A CA 1
ATOM 1411 C C . ILE A 1 173 ? 11.100 -10.658 19.116 1.00 74.19 173 ILE A C 1
ATOM 1413 O O . ILE A 1 173 ? 11.144 -10.775 17.886 1.00 74.19 173 ILE A O 1
ATOM 1417 N N . PRO A 1 174 ? 11.761 -9.670 19.748 1.00 77.62 174 PRO A N 1
ATOM 1418 C CA . PRO A 1 174 ? 12.695 -8.806 19.044 1.00 77.62 174 PRO A CA 1
ATOM 1419 C C . PRO A 1 174 ? 13.731 -9.650 18.298 1.00 77.62 174 PRO A C 1
ATOM 1421 O O . PRO A 1 174 ? 14.265 -10.611 18.842 1.00 77.62 174 PRO A O 1
ATOM 1424 N N . MET A 1 175 ? 14.049 -9.282 17.055 1.00 71.00 175 MET A N 1
ATOM 1425 C CA . MET A 1 175 ? 14.943 -10.073 16.194 1.00 71.00 175 MET A CA 1
ATOM 1426 C C . MET A 1 175 ? 16.292 -10.387 16.858 1.00 71.00 175 MET A C 1
ATOM 1428 O O . MET A 1 175 ? 16.847 -11.466 16.682 1.00 71.00 175 MET A O 1
ATOM 1432 N N . LYS A 1 176 ? 16.804 -9.447 17.658 1.00 75.38 176 LYS A N 1
ATOM 1433 C CA . LYS A 1 176 ? 18.019 -9.636 18.449 1.00 75.38 176 LYS A CA 1
ATOM 1434 C C . LYS A 1 176 ? 17.891 -10.829 19.404 1.00 75.38 176 LYS A C 1
ATOM 1436 O O . LYS A 1 176 ? 18.761 -11.692 19.416 1.00 75.38 176 LYS A O 1
ATOM 1441 N N . ASP A 1 177 ? 16.782 -10.900 20.128 1.00 80.38 177 ASP A N 1
ATOM 1442 C CA . ASP A 1 177 ? 16.510 -11.941 21.116 1.00 80.38 177 ASP A CA 1
ATOM 1443 C C . ASP A 1 177 ? 16.204 -13.283 20.427 1.00 80.38 177 ASP A C 1
ATOM 1445 O O . ASP A 1 177 ? 16.559 -14.346 20.936 1.00 80.38 177 ASP A O 1
ATOM 1449 N N . PHE A 1 178 ? 15.610 -13.259 19.228 1.00 77.56 178 PHE A N 1
ATOM 1450 C CA . PHE A 1 178 ? 15.430 -14.453 18.395 1.00 77.56 178 PHE A CA 1
ATOM 1451 C C . PHE A 1 178 ? 16.776 -15.038 17.941 1.00 77.56 178 PHE A C 1
ATOM 1453 O O . PHE A 1 178 ? 17.011 -16.235 18.088 1.00 77.56 178 PHE A O 1
ATOM 1460 N N . ILE A 1 179 ? 17.689 -14.202 17.442 1.00 79.06 179 ILE A N 1
ATOM 1461 C CA . ILE A 1 179 ? 19.040 -14.618 17.026 1.00 79.06 179 ILE A CA 1
ATOM 1462 C C . ILE A 1 179 ? 19.828 -15.162 18.221 1.00 79.06 179 ILE A C 1
ATOM 1464 O O . ILE A 1 179 ? 20.436 -16.227 18.127 1.00 79.06 179 ILE A O 1
ATOM 1468 N N . GLU A 1 180 ? 19.783 -14.467 19.361 1.00 80.62 180 GLU A N 1
ATOM 1469 C CA . GLU A 1 180 ? 20.457 -14.899 20.591 1.00 80.62 180 GLU A CA 1
ATOM 1470 C C . GLU A 1 180 ? 19.893 -16.223 21.135 1.00 80.62 180 GLU A C 1
ATOM 1472 O O . GLU A 1 180 ? 20.657 -17.055 21.623 1.00 80.62 180 GLU A O 1
ATOM 1477 N N . SER A 1 181 ? 18.579 -16.450 21.030 1.00 80.00 181 SER A N 1
ATOM 1478 C CA . SER A 1 181 ? 17.926 -17.661 21.552 1.00 80.00 181 SER A CA 1
ATOM 1479 C C . SER A 1 181 ? 18.009 -18.874 20.626 1.00 80.00 181 SER A C 1
ATOM 1481 O O . SER A 1 181 ? 17.967 -20.005 21.110 1.00 80.00 181 SER A O 1
ATOM 1483 N N . THR A 1 182 ? 18.131 -18.668 19.315 1.00 79.94 182 THR A N 1
ATOM 1484 C CA . THR A 1 182 ? 18.093 -19.760 18.330 1.00 79.94 182 THR A CA 1
ATOM 1485 C C . THR A 1 182 ? 19.439 -20.045 17.668 1.00 79.94 182 THR A C 1
ATOM 1487 O O . THR A 1 182 ? 19.625 -21.127 17.115 1.00 79.94 182 THR A O 1
ATOM 1490 N N . GLY A 1 183 ? 20.389 -19.107 17.722 1.00 76.44 183 GLY A N 1
ATOM 1491 C CA . GLY A 1 183 ? 21.681 -19.225 17.044 1.00 76.44 183 GLY A CA 1
ATOM 1492 C C . GLY A 1 183 ? 21.609 -19.067 15.521 1.00 76.44 183 GLY A C 1
ATOM 1493 O O . GLY A 1 183 ? 22.643 -19.187 14.865 1.00 76.44 183 GLY A O 1
ATOM 1494 N N . TYR A 1 184 ? 20.428 -18.785 14.955 1.00 72.62 184 TYR A N 1
ATOM 1495 C CA . TYR A 1 184 ? 20.275 -18.487 13.532 1.00 72.62 184 TYR A CA 1
ATOM 1496 C C . TYR A 1 184 ? 20.864 -17.118 13.203 1.00 72.62 184 TYR A C 1
ATOM 1498 O O . TYR A 1 184 ? 20.631 -16.136 13.910 1.00 72.62 184 TYR A O 1
ATOM 1506 N N . SER A 1 185 ? 21.608 -17.029 12.103 1.00 62.94 185 SER A N 1
ATOM 1507 C CA . SER A 1 185 ? 22.022 -15.750 11.540 1.00 62.94 185 SER A CA 1
ATOM 1508 C C . SER A 1 185 ? 20.945 -15.221 10.591 1.00 62.94 185 SER A C 1
ATOM 1510 O O . SER A 1 185 ? 20.162 -15.978 10.026 1.00 62.94 185 SER A O 1
ATOM 1512 N N . TRP A 1 186 ? 20.931 -13.908 10.352 1.00 50.34 186 TRP A N 1
ATOM 1513 C CA . TRP A 1 186 ? 20.038 -13.284 9.362 1.00 50.34 186 TRP A CA 1
ATOM 1514 C C . TRP A 1 186 ? 20.109 -13.933 7.971 1.00 50.34 186 TRP A C 1
ATOM 1516 O O . TRP A 1 186 ? 19.132 -13.880 7.236 1.00 50.34 186 TRP A O 1
ATOM 1526 N N . LYS A 1 187 ? 21.247 -14.543 7.615 1.00 54.41 187 LYS A N 1
ATOM 1527 C CA . LYS A 1 187 ? 21.438 -15.233 6.331 1.00 54.41 187 LYS A CA 1
ATOM 1528 C C . LYS A 1 187 ? 20.717 -16.578 6.248 1.00 54.41 187 LYS A C 1
ATOM 1530 O O . LYS A 1 187 ? 20.612 -17.127 5.165 1.00 54.41 187 LYS A O 1
ATOM 1535 N N . ASP A 1 188 ? 20.266 -17.106 7.380 1.00 52.31 188 ASP A N 1
ATOM 1536 C CA . ASP A 1 188 ? 19.576 -18.393 7.458 1.00 52.31 188 ASP A CA 1
ATOM 1537 C C . ASP A 1 188 ? 18.045 -18.224 7.424 1.00 52.31 188 ASP A C 1
ATOM 1539 O O . ASP A 1 188 ? 17.309 -19.206 7.372 1.00 52.31 188 ASP A O 1
ATOM 1543 N N . VAL A 1 189 ? 17.563 -16.976 7.483 1.00 46.31 189 VAL A N 1
ATOM 1544 C CA . VAL A 1 189 ? 16.138 -16.596 7.537 1.00 46.31 189 VAL A CA 1
ATOM 1545 C C . VAL A 1 189 ? 15.736 -15.743 6.317 1.00 46.31 189 VAL A C 1
ATOM 1547 O O . VAL A 1 189 ? 14.555 -15.439 6.141 1.00 46.31 189 VAL A O 1
ATOM 1550 N N . VAL A 1 190 ? 16.698 -15.360 5.464 1.00 39.44 190 VAL A N 1
ATOM 1551 C CA . VAL A 1 190 ? 16.509 -14.524 4.261 1.00 39.44 190 VAL A CA 1
ATOM 1552 C C . VAL A 1 190 ? 17.074 -15.196 3.027 1.00 39.44 190 VAL A C 1
ATOM 1554 O O . VAL A 1 190 ? 18.246 -15.620 3.095 1.00 39.44 190 VAL A O 1
#

Radius of gyration: 20.13 Å; chains: 1; bounding box: 49×38×50 Å